Protein AF-0000000073451032 (afdb_homodimer)

Foldseek 3Di:
DDKDKAALVRDDPLNVVQVVVQLCVPVCVVVVFDDDSCDVLSNQWIKIFDDDPSHTQWIWTWHPQPRPHVATEIGDTDGRPVNPPVCVSVVRVVVRVCCCCPVVVTFKYKYWAQPVCQVVVVVVQWDFDDDWDDDSRTTTTMIMHGRPPD/DDKDKAALVRDDPLNVVQVVVQLCVPVCVVVVFDDDSCDVLSNQWIKIFDDDPSHTQWIWTWHPQPRPHVATEIGDTDGRPVNPPVCVSVVRVVVRVCCCCPVVVTFKYKYWAQPVCQVVVVVVQWDFDDDWDDDSRTTTTMTMHGRPPD

InterPro domains:
  IPR000182 GNAT domain [PF13673] (27-145)
  IPR000182 GNAT domain [PS51186] (6-148)
  IPR016181 Acyl-CoA N-acyltransferase [SSF55729] (2-146)

Organism: Bacillus licheniformis (strain ATCC 14580 / DSM 13 / JCM 2505 / CCUG 7422 / NBRC 12200 / NCIMB 9375 / NCTC 10341 / NRRL NRS-1264 / Gibson 46) (NCBI:txid279010)

Structure (mmCIF, N/CA/C/O backbone):
data_AF-0000000073451032-model_v1
#
loop_
_entity.id
_entity.type
_entity.pdbx_description
1 polymer 'Probable acetyltransferase YybD'
#
loop_
_atom_site.group_PDB
_atom_site.id
_atom_site.type_symbol
_atom_site.label_atom_id
_atom_site.label_alt_id
_atom_site.label_comp_id
_atom_site.label_asym_id
_atom_site.label_entity_id
_atom_site.label_seq_id
_atom_site.pdbx_PDB_ins_code
_atom_site.Cartn_x
_atom_site.Cartn_y
_atom_site.Cartn_z
_atom_site.occupancy
_atom_site.B_iso_or_equiv
_atom_site.auth_seq_id
_atom_site.auth_comp_id
_atom_site.auth_asym_id
_atom_site.auth_atom_id
_atom_site.pdbx_PDB_model_num
ATOM 1 N N . MET A 1 1 ? 0.841 -21.281 12.484 1 87 1 MET A N 1
ATOM 2 C CA . MET A 1 1 ? 0.854 -21.156 11.031 1 87 1 MET A CA 1
ATOM 3 C C . MET A 1 1 ? -0.443 -21.688 10.422 1 87 1 MET A C 1
ATOM 5 O O . MET A 1 1 ? -0.919 -22.75 10.812 1 87 1 MET A O 1
ATOM 9 N N . GLU A 1 2 ? -1.065 -20.844 9.758 1 94.44 2 GLU A N 1
ATOM 10 C CA . GLU A 1 2 ? -2.344 -21.25 9.172 1 94.44 2 GLU A CA 1
ATOM 11 C C . GLU A 1 2 ? -2.469 -20.75 7.734 1 94.44 2 GLU A C 1
ATOM 13 O O . GLU A 1 2 ? -2.219 -19.594 7.445 1 94.44 2 GLU A O 1
ATOM 18 N N . TRP A 1 3 ? -2.801 -21.734 6.848 1 97.12 3 TRP A N 1
ATOM 19 C CA . TRP A 1 3 ? -3.107 -21.375 5.465 1 97.12 3 TRP A CA 1
ATOM 20 C C . TRP A 1 3 ? -4.555 -20.922 5.332 1 97.12 3 TRP A C 1
ATOM 22 O O . TRP A 1 3 ? -5.465 -21.531 5.891 1 97.12 3 TRP A O 1
ATOM 32 N N . LYS A 1 4 ? -4.719 -19.875 4.684 1 98.06 4 LYS A N 1
ATOM 33 C CA . LYS A 1 4 ? -6.059 -19.344 4.457 1 98.06 4 LYS A CA 1
ATOM 34 C C . LYS A 1 4 ? -6.277 -19.016 2.982 1 98.06 4 LYS A C 1
ATOM 36 O O . LYS A 1 4 ? -5.359 -18.547 2.303 1 98.06 4 LYS A O 1
ATOM 41 N N . LEU A 1 5 ? -7.363 -19.312 2.473 1 98.12 5 LEU A N 1
ATOM 42 C CA . LEU A 1 5 ? -7.848 -18.922 1.153 1 98.12 5 LEU A CA 1
ATOM 43 C C . LEU A 1 5 ? -9.164 -18.172 1.261 1 98.12 5 LEU A C 1
ATOM 45 O O . LEU A 1 5 ? -10.156 -18.703 1.743 1 98.12 5 LEU A O 1
ATOM 49 N N . LYS A 1 6 ? -9.133 -16.953 0.861 1 98.19 6 LYS A N 1
ATOM 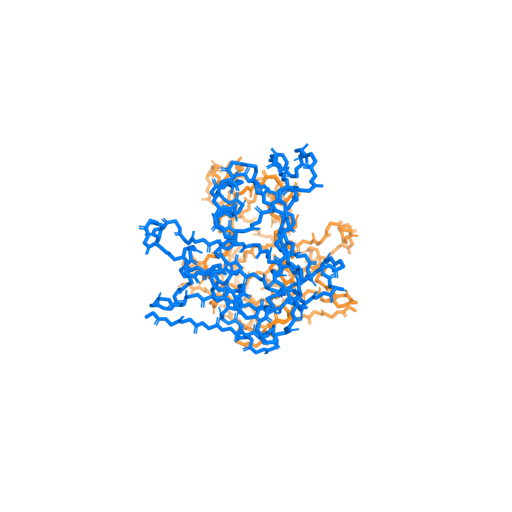50 C CA . LYS A 1 6 ? -10.305 -16.078 1.039 1 98.19 6 LYS A CA 1
ATOM 51 C C . LYS A 1 6 ? -10.586 -15.273 -0.223 1 98.19 6 LYS A C 1
ATOM 53 O O . LYS A 1 6 ? -9.656 -14.812 -0.891 1 98.19 6 LYS A O 1
ATOM 58 N N . SER A 1 7 ? -11.859 -15.148 -0.515 1 97.75 7 SER A N 1
ATOM 59 C CA . SER A 1 7 ? -12.227 -14.117 -1.479 1 97.75 7 SER A CA 1
ATOM 60 C C . SER A 1 7 ? -11.945 -12.727 -0.932 1 97.75 7 SER A C 1
ATOM 62 O O . SER A 1 7 ? -11.664 -12.562 0.257 1 97.75 7 SER A O 1
ATOM 64 N N . TYR A 1 8 ? -11.938 -11.719 -1.814 1 97.81 8 TYR A N 1
ATOM 65 C CA . TYR A 1 8 ? -11.719 -10.352 -1.365 1 97.81 8 TYR A CA 1
ATOM 66 C C . TYR A 1 8 ? -12.742 -9.953 -0.308 1 97.81 8 TYR A C 1
ATOM 68 O O . TYR A 1 8 ? -12.398 -9.312 0.687 1 97.81 8 TYR A O 1
ATOM 76 N N . GLU A 1 9 ? -14 -10.328 -0.505 1 97.19 9 GLU A N 1
ATOM 77 C CA . GLU A 1 9 ? -15.078 -9.992 0.421 1 97.19 9 GLU A CA 1
ATOM 78 C C . GLU A 1 9 ? -14.836 -10.609 1.795 1 97.19 9 GLU A C 1
ATOM 80 O O . GLU A 1 9 ? -15.188 -10.023 2.818 1 97.19 9 GLU A O 1
ATOM 85 N N . GLU A 1 10 ? -14.219 -11.719 1.796 1 98 10 GLU A N 1
ATOM 86 C CA . GLU A 1 10 ? -13.992 -12.453 3.037 1 98 10 GLU A CA 1
ATOM 87 C C . GLU A 1 10 ? -12.789 -11.906 3.795 1 98 10 GLU A C 1
ATOM 89 O O . GLU A 1 10 ? -12.609 -12.195 4.98 1 98 10 GLU A O 1
ATOM 94 N N . LEU A 1 11 ? -11.906 -11.195 3.143 1 97.75 11 LEU A N 1
ATOM 95 C CA . LEU A 1 11 ? -10.742 -10.617 3.801 1 97.75 11 LEU A CA 1
ATOM 96 C C . LEU A 1 11 ? -11.164 -9.562 4.824 1 97.75 11 LEU A C 1
ATOM 98 O O . LEU A 1 11 ? -12.023 -8.727 4.539 1 97.75 11 LEU A O 1
ATOM 102 N N . SER A 1 12 ? -10.664 -9.695 5.973 1 96.69 12 SER A N 1
ATOM 103 C CA . SER A 1 12 ? -10.82 -8.586 6.914 1 96.69 12 SER A CA 1
ATOM 104 C C . SER A 1 12 ? -9.961 -7.395 6.516 1 96.69 12 SER A C 1
ATOM 106 O O . SER A 1 12 ? -9.023 -7.535 5.727 1 96.69 12 SER A O 1
ATOM 108 N N . LYS A 1 13 ? -10.289 -6.258 7.023 1 96.69 13 LYS A N 1
ATOM 109 C CA . LYS A 1 13 ? -9.5 -5.051 6.805 1 96.69 13 LYS A CA 1
ATOM 110 C C . LYS A 1 13 ? -8.055 -5.246 7.25 1 96.69 13 LYS A C 1
ATOM 112 O O . LYS A 1 13 ? -7.125 -4.809 6.57 1 96.69 13 LYS A O 1
ATOM 117 N N . GLU A 1 14 ? -7.887 -5.918 8.359 1 96.12 14 GLU A N 1
ATOM 118 C CA . GLU A 1 14 ? -6.559 -6.168 8.914 1 96.12 14 GLU A CA 1
ATOM 119 C C . GLU A 1 14 ? -5.75 -7.105 8.016 1 96.12 14 GLU A C 1
ATOM 121 O O . GLU A 1 14 ? -4.562 -6.879 7.789 1 96.12 14 GLU A O 1
ATOM 126 N N . GLU A 1 15 ? -6.371 -8.109 7.57 1 96.81 15 GLU A N 1
ATOM 127 C CA . GLU A 1 15 ? -5.703 -9.031 6.66 1 96.81 15 GLU A CA 1
ATOM 128 C C . GLU A 1 15 ? -5.277 -8.328 5.375 1 96.81 15 GLU A C 1
ATOM 130 O O . GLU A 1 15 ? -4.152 -8.516 4.906 1 96.81 15 GLU A O 1
ATOM 135 N N . LEU A 1 16 ? -6.191 -7.555 4.84 1 97.81 16 LEU A N 1
ATOM 136 C CA . LEU A 1 16 ? -5.879 -6.797 3.635 1 97.81 16 LEU A CA 1
ATOM 137 C C . LEU A 1 16 ? -4.699 -5.859 3.871 1 97.81 16 LEU A C 1
ATOM 139 O O . LEU A 1 16 ? -3.785 -5.781 3.047 1 97.81 16 LEU A O 1
ATOM 143 N N . TYR A 1 17 ? -4.699 -5.172 5.012 1 98 17 TYR A N 1
ATOM 144 C CA . TYR A 1 17 ? -3.619 -4.258 5.367 1 98 17 TYR A CA 1
ATOM 145 C C . TYR A 1 17 ? -2.281 -4.984 5.41 1 98 17 TYR A C 1
ATOM 147 O O . TYR A 1 17 ? -1.292 -4.512 4.844 1 98 17 TYR A O 1
ATOM 155 N N . ARG A 1 18 ? -2.252 -6.125 6 1 97.5 18 ARG A N 1
ATOM 156 C CA . ARG A 1 18 ? -1.014 -6.879 6.16 1 97.5 18 ARG A CA 1
ATOM 157 C C . ARG A 1 18 ? -0.53 -7.434 4.824 1 97.5 18 ARG A C 1
ATOM 159 O O . ARG A 1 18 ? 0.675 -7.512 4.578 1 97.5 18 ARG A O 1
ATOM 166 N N . ILE A 1 19 ? -1.464 -7.84 4.02 1 98.19 19 ILE A N 1
ATOM 167 C CA . ILE A 1 19 ? -1.128 -8.352 2.695 1 98.19 19 ILE A CA 1
ATOM 168 C C . ILE A 1 19 ? -0.5 -7.234 1.86 1 98.19 19 ILE A C 1
ATOM 170 O O . ILE A 1 19 ? 0.568 -7.418 1.273 1 98.19 19 ILE A O 1
ATOM 174 N N . ILE A 1 20 ? -1.117 -6.09 1.854 1 98.38 20 ILE A N 1
ATOM 175 C CA . ILE A 1 20 ? -0.617 -4.965 1.068 1 98.38 20 ILE A CA 1
ATOM 176 C C . ILE A 1 20 ? 0.741 -4.523 1.608 1 98.38 20 ILE A C 1
ATOM 178 O O . ILE A 1 20 ? 1.651 -4.211 0.837 1 98.38 20 ILE A O 1
ATOM 182 N N . LYS A 1 21 ? 0.863 -4.52 2.914 1 97.88 21 LYS A N 1
ATOM 183 C CA . LYS A 1 21 ? 2.143 -4.16 3.52 1 97.88 21 LYS A CA 1
ATOM 184 C C . LYS A 1 21 ? 3.256 -5.086 3.043 1 97.88 21 LYS A C 1
ATOM 186 O O . LYS A 1 21 ? 4.348 -4.629 2.693 1 97.88 21 LYS A O 1
ATOM 191 N N . LEU A 1 22 ? 2.998 -6.359 3.076 1 97.94 22 LEU A N 1
ATOM 192 C CA . LEU A 1 22 ? 3.986 -7.336 2.625 1 97.94 22 LEU A CA 1
ATOM 193 C C . LEU A 1 22 ? 4.355 -7.102 1.164 1 97.94 22 LEU A C 1
ATOM 195 O O . LEU A 1 22 ? 5.531 -7.164 0.798 1 97.94 22 LEU A O 1
ATOM 199 N N . ARG A 1 23 ? 3.395 -6.848 0.331 1 98.25 23 ARG A N 1
ATOM 200 C CA . ARG A 1 23 ? 3.627 -6.609 -1.09 1 98.25 23 ARG A CA 1
ATOM 201 C C . ARG A 1 23 ? 4.492 -5.371 -1.304 1 98.25 23 ARG A C 1
ATOM 203 O O . ARG A 1 23 ? 5.414 -5.387 -2.121 1 98.25 23 ARG A O 1
ATOM 210 N N . ILE A 1 24 ? 4.199 -4.32 -0.561 1 98.06 24 ILE A N 1
ATOM 211 C CA . ILE A 1 24 ? 5.012 -3.113 -0.65 1 98.06 24 ILE A CA 1
ATOM 212 C C . ILE A 1 24 ? 6.438 -3.414 -0.192 1 98.06 24 ILE A C 1
ATOM 214 O O . ILE A 1 24 ? 7.402 -3.045 -0.865 1 98.06 24 ILE A O 1
ATOM 218 N N . ASP A 1 25 ? 6.578 -4.086 0.905 1 97.38 25 ASP A N 1
ATOM 219 C CA . ASP A 1 25 ? 7.883 -4.363 1.498 1 97.38 25 ASP A CA 1
ATOM 220 C C . ASP A 1 25 ? 8.758 -5.176 0.546 1 97.38 25 ASP A C 1
ATOM 222 O O . ASP A 1 25 ? 9.969 -4.961 0.471 1 97.38 25 ASP A O 1
ATOM 226 N N . VAL A 1 26 ? 8.18 -6.016 -0.215 1 96.75 26 VAL A N 1
ATOM 227 C CA . VAL A 1 26 ? 8.969 -6.941 -1.028 1 96.75 26 VAL A CA 1
ATOM 228 C C . VAL A 1 26 ? 9.055 -6.422 -2.461 1 96.75 26 VAL A C 1
ATOM 230 O O . VAL A 1 26 ? 10.148 -6.195 -2.98 1 96.75 26 VAL A O 1
ATOM 233 N N . PHE A 1 27 ? 7.902 -6.141 -3.117 1 95.69 27 PHE A N 1
ATOM 234 C CA . PHE A 1 27 ? 7.895 -5.824 -4.539 1 95.69 27 PHE A CA 1
ATOM 235 C C . PHE A 1 27 ? 8.391 -4.406 -4.785 1 95.69 27 PHE A C 1
ATOM 237 O O . PHE A 1 27 ? 8.977 -4.117 -5.832 1 95.69 27 PHE A O 1
ATOM 244 N N . ILE A 1 28 ? 8.203 -3.539 -3.816 1 96 28 ILE A N 1
ATOM 245 C CA . ILE A 1 28 ? 8.57 -2.143 -4.031 1 96 28 ILE A CA 1
ATOM 246 C C . ILE A 1 28 ? 9.898 -1.845 -3.346 1 96 28 ILE A C 1
ATOM 248 O O . ILE A 1 28 ? 10.859 -1.433 -3.998 1 96 28 ILE A O 1
ATOM 252 N N . VAL A 1 29 ? 10.016 -2.162 -2.053 1 96.38 29 VAL A N 1
ATOM 253 C CA . VAL A 1 29 ? 11.172 -1.728 -1.271 1 96.38 29 VAL A CA 1
ATOM 254 C C . VAL A 1 29 ? 12.352 -2.664 -1.528 1 96.38 29 VAL A C 1
ATOM 256 O O . VAL A 1 29 ? 13.422 -2.223 -1.96 1 96.38 29 VAL A O 1
ATOM 259 N N . GLU A 1 30 ? 12.133 -3.932 -1.284 1 95 30 GLU A N 1
ATOM 260 C CA . GLU A 1 30 ? 13.219 -4.895 -1.465 1 95 30 GLU A CA 1
ATOM 261 C C . GLU A 1 30 ? 13.695 -4.926 -2.914 1 95 30 GLU A C 1
ATOM 263 O O . GLU A 1 30 ? 14.898 -5.004 -3.176 1 95 30 GLU A O 1
ATOM 268 N N . GLN A 1 31 ? 12.812 -4.82 -3.885 1 91.12 31 GLN A N 1
ATOM 269 C CA . GLN A 1 31 ? 13.156 -4.926 -5.297 1 91.12 31 GLN A CA 1
ATOM 270 C C . GLN A 1 31 ? 13.469 -3.555 -5.891 1 91.12 31 GLN A C 1
ATOM 272 O O . GLN A 1 31 ? 13.859 -3.449 -7.059 1 91.12 31 GLN A O 1
ATOM 277 N N . ASN A 1 32 ? 13.352 -2.471 -5.031 1 91.88 32 ASN A N 1
ATOM 278 C CA . ASN A 1 32 ? 13.594 -1.1 -5.469 1 91.88 32 ASN A CA 1
ATOM 279 C C . ASN A 1 32 ? 12.891 -0.801 -6.793 1 91.88 32 ASN A C 1
ATOM 281 O O . ASN A 1 32 ? 13.523 -0.348 -7.746 1 91.88 32 ASN A O 1
ATOM 285 N N . CYS A 1 33 ? 11.594 -1.098 -6.844 1 92.56 33 CYS A N 1
ATOM 286 C CA . CYS A 1 33 ? 10.781 -1.017 -8.055 1 92.56 33 CYS A CA 1
ATOM 287 C C . CYS A 1 33 ? 9.477 -0.28 -7.789 1 92.56 33 CYS A C 1
ATOM 289 O O . CYS A 1 33 ? 8.461 -0.902 -7.477 1 92.56 33 CYS A O 1
ATOM 291 N N . PRO A 1 34 ? 9.484 1.057 -7.938 1 93.94 34 PRO A N 1
ATOM 292 C CA . PRO A 1 34 ? 8.234 1.808 -7.785 1 93.94 34 PRO A CA 1
ATOM 293 C C . PRO A 1 34 ? 7.25 1.553 -8.922 1 93.94 34 PRO A C 1
ATOM 295 O O . PRO A 1 34 ? 7.582 1.758 -10.094 1 93.94 34 PRO A O 1
ATOM 298 N N . TYR A 1 35 ? 6.082 1.099 -8.641 1 95 35 TYR A N 1
ATOM 299 C CA . TYR A 1 35 ? 5.012 0.877 -9.609 1 95 35 TYR A CA 1
ATOM 300 C C . TYR A 1 35 ? 3.65 0.877 -8.93 1 95 35 TYR A C 1
ATOM 302 O O . TYR A 1 35 ? 3.566 0.816 -7.699 1 95 35 TYR A O 1
ATOM 310 N N . HIS A 1 36 ? 2.633 1.016 -9.656 1 96.62 36 HIS A N 1
ATOM 311 C CA . HIS A 1 36 ? 1.271 1.036 -9.133 1 96.62 36 HIS A CA 1
ATOM 312 C C . HIS A 1 36 ? 0.846 -0.346 -8.641 1 96.62 36 HIS A C 1
ATOM 314 O O . HIS A 1 36 ? 0.128 -1.062 -9.344 1 96.62 36 HIS A O 1
ATOM 320 N N . GLU A 1 37 ? 1.199 -0.627 -7.453 1 96.81 37 GLU A N 1
ATOM 321 C CA . GLU A 1 37 ? 1.052 -1.976 -6.914 1 96.81 37 GLU A CA 1
ATOM 322 C C . GLU A 1 37 ? -0.419 -2.363 -6.793 1 96.81 37 GLU A C 1
ATOM 324 O O . GLU A 1 37 ? -0.787 -3.512 -7.043 1 96.81 37 GLU A O 1
ATOM 329 N N . LEU A 1 38 ? -1.28 -1.477 -6.332 1 96.94 38 LEU A N 1
ATOM 330 C CA . LEU A 1 38 ? -2.705 -1.776 -6.23 1 96.94 38 LEU A CA 1
ATOM 331 C C . LEU A 1 38 ? -3.412 -1.504 -7.555 1 96.94 38 LEU A C 1
ATOM 333 O O . LEU A 1 38 ? -3.566 -0.348 -7.953 1 96.94 38 LEU A O 1
ATOM 337 N N . ASP A 1 39 ? -3.873 -2.574 -8.156 1 94.69 39 ASP A N 1
ATOM 338 C CA . ASP A 1 39 ? -4.316 -2.523 -9.547 1 94.69 39 ASP A CA 1
ATOM 339 C C . ASP A 1 39 ? -5.824 -2.73 -9.656 1 94.69 39 ASP A C 1
ATOM 341 O O . ASP A 1 39 ? -6.359 -2.895 -10.75 1 94.69 39 ASP A O 1
ATOM 345 N N . HIS A 1 40 ? -6.578 -2.793 -8.625 1 93.88 40 HIS A N 1
ATOM 346 C CA . HIS A 1 40 ? -8.016 -3.021 -8.531 1 93.88 40 HIS A CA 1
ATOM 347 C C . HIS A 1 40 ? -8.383 -4.422 -9.023 1 93.88 40 HIS A C 1
ATOM 349 O O . HIS A 1 40 ? -9.547 -4.699 -9.305 1 93.88 40 HIS A O 1
ATOM 355 N N . LEU A 1 41 ? -7.371 -5.309 -9.195 1 96.25 41 LEU A N 1
ATOM 356 C CA . LEU A 1 41 ? -7.668 -6.707 -9.477 1 96.25 41 LEU A CA 1
ATOM 357 C C . LEU A 1 41 ? -7.82 -7.504 -8.18 1 96.25 41 LEU A C 1
ATOM 359 O O . LEU A 1 41 ? -8.32 -8.625 -8.195 1 96.25 41 LEU A O 1
ATOM 363 N N . ASP A 1 42 ? -7.391 -6.895 -7.113 1 97.75 42 ASP A N 1
ATOM 364 C CA . ASP A 1 42 ? -7.496 -7.566 -5.82 1 97.75 42 ASP A CA 1
ATOM 365 C C . ASP A 1 42 ? -8.945 -7.938 -5.512 1 97.75 42 ASP A C 1
ATOM 367 O O . ASP A 1 42 ? -9.203 -8.969 -4.895 1 97.75 42 ASP A O 1
ATOM 371 N N . GLU A 1 43 ? -9.859 -7.062 -5.965 1 96.62 43 GLU A N 1
ATOM 372 C CA . GLU A 1 43 ? -11.273 -7.262 -5.672 1 96.62 43 GLU A CA 1
ATOM 373 C C . GLU A 1 43 ? -11.828 -8.477 -6.414 1 96.62 43 GLU A C 1
ATOM 375 O O . GLU A 1 43 ? -12.875 -9.016 -6.051 1 96.62 43 GLU A O 1
ATOM 380 N N . ARG A 1 44 ? -11.117 -8.914 -7.422 1 96.75 44 ARG A N 1
ATOM 381 C CA . ARG A 1 44 ? -11.57 -10.023 -8.25 1 96.75 44 ARG A CA 1
ATOM 382 C C . ARG A 1 44 ? -10.734 -11.273 -8 1 96.75 44 ARG A C 1
ATOM 384 O O . ARG A 1 44 ? -10.945 -12.305 -8.641 1 96.75 44 ARG A O 1
ATOM 391 N N . ALA A 1 45 ? -9.836 -11.148 -7.102 1 97.94 45 ALA A N 1
ATOM 392 C CA . ALA A 1 45 ? -8.914 -12.258 -6.836 1 97.94 45 ALA A CA 1
ATOM 393 C C . ALA A 1 45 ? -9.352 -13.039 -5.602 1 97.94 45 ALA A C 1
ATOM 395 O O . ALA A 1 45 ? -10.078 -12.523 -4.75 1 97.94 45 ALA A O 1
ATOM 396 N N . HIS A 1 46 ? -9 -14.273 -5.555 1 98.31 46 HIS A N 1
ATOM 397 C CA . HIS A 1 46 ? -8.891 -14.984 -4.289 1 98.31 46 HIS A CA 1
ATOM 398 C C . HIS A 1 46 ? -7.48 -14.867 -3.711 1 98.31 46 HIS A C 1
ATOM 400 O O . HIS A 1 46 ? -6.5 -14.852 -4.457 1 98.31 46 HIS A O 1
ATOM 406 N N . HIS A 1 47 ? -7.402 -14.773 -2.482 1 98.75 47 HIS A N 1
ATOM 407 C CA . HIS A 1 47 ? -6.152 -14.523 -1.773 1 98.75 47 HIS A CA 1
ATOM 408 C C . HIS A 1 47 ? -5.746 -15.727 -0.931 1 98.75 47 HIS A C 1
ATOM 410 O O . HIS A 1 47 ? -6.461 -16.109 -0.004 1 98.75 47 HIS A O 1
ATOM 416 N N . LEU A 1 48 ? -4.68 -16.328 -1.284 1 98.81 48 LEU A N 1
ATOM 417 C CA . LEU A 1 48 ? -4.078 -17.422 -0.545 1 98.81 48 LEU A CA 1
ATOM 418 C C . LEU A 1 48 ? -2.879 -16.953 0.268 1 98.81 48 LEU A C 1
ATOM 420 O O . LEU A 1 48 ? -1.966 -16.328 -0.273 1 98.81 48 LEU A O 1
ATOM 424 N N . PHE A 1 49 ? -2.936 -17.188 1.568 1 98.62 49 PHE A N 1
ATOM 425 C CA . PHE A 1 49 ? -1.816 -16.688 2.357 1 98.62 49 PHE A CA 1
ATOM 426 C C . PHE A 1 49 ? -1.589 -17.562 3.588 1 98.62 49 PHE A C 1
ATOM 428 O O . PHE A 1 49 ? -2.496 -18.266 4.027 1 9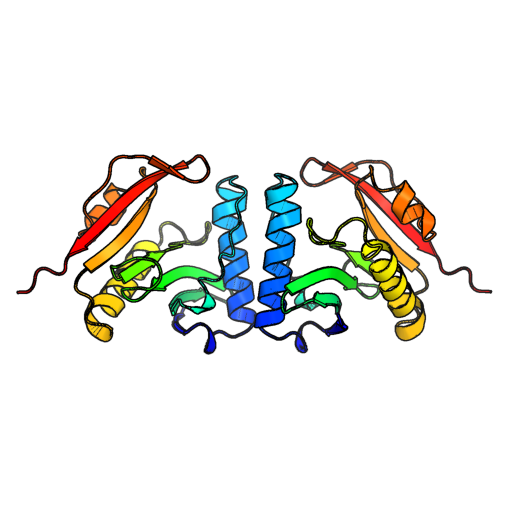8.62 49 PHE A O 1
ATOM 435 N N . LEU A 1 50 ? -0.359 -17.594 3.998 1 98.25 50 LEU A N 1
ATOM 436 C CA . LEU A 1 50 ? 0.082 -18.234 5.23 1 98.25 50 LEU A CA 1
ATOM 437 C C . LEU A 1 50 ? 0.236 -17.203 6.352 1 98.25 50 LEU A C 1
ATOM 439 O O . LEU A 1 50 ? 1.083 -16.312 6.27 1 98.25 50 LEU A O 1
ATOM 443 N N . SER A 1 51 ? -0.604 -17.328 7.336 1 95.88 51 SER A N 1
ATOM 444 C CA . SER A 1 51 ? -0.539 -16.438 8.492 1 95.88 51 SER A CA 1
ATOM 445 C C . SER A 1 51 ? 0.302 -17.047 9.609 1 95.88 51 SER A C 1
ATOM 447 O O . SER A 1 51 ? 0.1 -18.203 9.984 1 95.88 51 SER A O 1
ATOM 449 N N . GLN A 1 52 ? 1.276 -16.25 10.047 1 91.88 52 GLN A N 1
ATOM 450 C CA . GLN A 1 52 ? 2.146 -16.656 11.148 1 91.88 52 GLN A CA 1
ATOM 451 C C . GLN A 1 52 ? 2.285 -15.539 12.18 1 91.88 52 GLN A C 1
ATOM 453 O O . GLN A 1 52 ? 2.906 -14.508 11.906 1 91.88 52 GLN A O 1
ATOM 458 N N . GLU A 1 53 ? 1.773 -15.805 13.43 1 88.25 53 GLU A N 1
ATOM 459 C CA . GLU A 1 53 ? 1.881 -14.859 14.539 1 88.25 53 GLU A CA 1
ATOM 460 C C . GLU A 1 53 ? 1.31 -13.492 14.156 1 88.25 53 GLU A C 1
ATOM 462 O O . GLU A 1 53 ? 1.951 -12.461 14.375 1 88.25 53 GLU A O 1
ATOM 467 N N . GLY A 1 54 ? 0.266 -13.516 13.375 1 85.81 54 GLY A N 1
ATOM 468 C CA . GLY A 1 54 ? -0.413 -12.273 13.055 1 85.81 54 GLY A CA 1
ATOM 469 C C . GLY A 1 54 ? 0.149 -11.586 11.82 1 85.81 54 GLY A C 1
ATOM 470 O O . GLY A 1 54 ? -0.354 -10.539 11.406 1 85.81 54 GLY A O 1
ATOM 471 N N . GLU A 1 55 ? 1.182 -12.164 11.25 1 92.81 55 GLU A N 1
ATOM 472 C CA . GLU A 1 55 ? 1.769 -11.617 10.031 1 92.81 55 GLU A CA 1
ATOM 473 C C . GLU A 1 55 ? 1.561 -12.57 8.852 1 92.81 55 GLU A C 1
ATOM 475 O O . GLU A 1 55 ? 1.19 -13.727 9.031 1 92.81 55 GLU A O 1
ATOM 480 N N . ILE A 1 56 ? 1.781 -12.031 7.715 1 97.5 56 ILE A N 1
ATOM 481 C CA . ILE A 1 56 ? 1.68 -12.844 6.508 1 97.5 56 ILE A CA 1
ATOM 482 C C . ILE A 1 56 ? 3.066 -13.328 6.09 1 97.5 56 ILE A C 1
ATOM 484 O O . ILE A 1 56 ? 3.936 -12.523 5.75 1 97.5 56 ILE A O 1
ATOM 488 N N . ALA A 1 57 ? 3.266 -14.602 6.082 1 97.75 57 ALA A N 1
ATOM 489 C CA . ALA A 1 57 ? 4.566 -15.18 5.758 1 97.75 57 ALA A CA 1
ATOM 490 C C . ALA A 1 57 ? 4.684 -15.461 4.262 1 97.75 57 ALA A C 1
ATOM 492 O O . ALA A 1 57 ? 5.773 -15.391 3.691 1 97.75 57 ALA A O 1
ATOM 493 N N . ALA A 1 58 ? 3.627 -15.828 3.633 1 98.5 58 ALA A N 1
ATOM 494 C CA . ALA A 1 58 ? 3.541 -16.094 2.201 1 98.5 58 ALA A CA 1
ATOM 495 C C . ALA A 1 58 ? 2.168 -15.719 1.651 1 98.5 58 ALA A C 1
ATOM 497 O O . ALA A 1 58 ? 1.174 -15.734 2.381 1 98.5 58 ALA A O 1
ATOM 498 N N . TYR A 1 59 ? 2.133 -15.398 0.423 1 98.75 59 TYR A N 1
ATOM 499 C CA . TYR A 1 59 ? 0.894 -14.891 -0.154 1 98.75 59 TYR A CA 1
ATOM 500 C C . TYR A 1 59 ? 0.914 -15 -1.674 1 98.75 59 TYR A C 1
ATOM 502 O O . TYR A 1 59 ? 1.976 -14.906 -2.295 1 98.75 59 TYR A O 1
ATOM 510 N N . CYS A 1 60 ? -0.248 -15.195 -2.291 1 98.75 60 CYS A N 1
ATOM 511 C CA . CYS A 1 60 ? -0.436 -14.984 -3.723 1 98.75 60 CYS A CA 1
ATOM 512 C C . CYS A 1 60 ? -1.899 -14.711 -4.047 1 98.75 60 CYS A C 1
ATOM 514 O O . CYS A 1 60 ? -2.775 -14.914 -3.203 1 98.75 60 CYS A O 1
ATOM 516 N N . ARG A 1 61 ? -2.15 -14.188 -5.211 1 98.75 61 ARG A N 1
ATOM 517 C CA . ARG A 1 61 ? -3.498 -14.008 -5.742 1 98.75 61 ARG A CA 1
ATOM 518 C C . ARG A 1 61 ? -3.85 -15.117 -6.73 1 98.75 61 ARG A C 1
ATOM 520 O O . ARG A 1 61 ? -3.01 -15.531 -7.531 1 98.75 61 ARG A O 1
ATOM 527 N N . LEU A 1 62 ? -5.027 -15.578 -6.668 1 98.62 62 LEU A N 1
ATOM 528 C CA . LEU A 1 62 ? -5.578 -16.516 -7.633 1 98.62 62 LEU A CA 1
ATOM 529 C C . LEU A 1 62 ? -6.703 -15.875 -8.438 1 98.62 62 LEU A C 1
ATOM 531 O O . LEU A 1 62 ? -7.602 -15.25 -7.867 1 98.62 62 LEU A O 1
ATOM 535 N N . PHE A 1 63 ? -6.652 -16.047 -9.711 1 98.19 63 PHE A N 1
ATOM 536 C CA . PHE A 1 63 ? -7.672 -15.531 -10.609 1 98.19 63 PHE A CA 1
ATOM 537 C C . PHE A 1 63 ? -8.297 -16.641 -11.43 1 98.19 63 PHE A C 1
ATOM 539 O O . PHE A 1 63 ? -7.59 -17.453 -12.023 1 98.19 63 PHE A O 1
ATOM 546 N N . PRO A 1 64 ? -9.625 -16.703 -11.469 1 96.56 64 PRO A N 1
ATOM 547 C CA . PRO A 1 64 ? -10.234 -17.609 -12.445 1 96.56 64 PRO A CA 1
ATOM 548 C C . PRO A 1 64 ? -10.016 -17.156 -13.883 1 96.56 64 PRO A C 1
ATOM 550 O O . PRO A 1 64 ? -9.656 -16 -14.125 1 96.56 64 PRO A O 1
ATOM 553 N N . SER A 1 65 ? -10.25 -18.109 -14.758 1 96.69 65 SER A N 1
ATOM 554 C CA . SER A 1 65 ? -10.18 -17.781 -16.172 1 96.69 65 SER A CA 1
ATOM 555 C C . SER A 1 65 ? -11.094 -16.609 -16.516 1 96.69 65 SER A C 1
ATOM 557 O O . SER A 1 65 ? -12.203 -16.516 -16 1 96.69 65 SER A O 1
ATOM 559 N N . GLY A 1 66 ? -10.555 -15.68 -17.375 1 95.62 66 GLY A N 1
ATOM 560 C CA . GLY A 1 66 ? -11.375 -14.57 -17.828 1 95.62 66 GLY A CA 1
ATOM 561 C C . GLY A 1 66 ? -11.281 -13.344 -16.938 1 95.62 66 GLY A C 1
ATOM 562 O O . GLY A 1 66 ? -12 -12.367 -17.141 1 95.62 66 GLY A O 1
ATOM 563 N N . THR A 1 67 ? -10.383 -13.344 -15.969 1 95.5 67 THR A N 1
ATOM 564 C CA . THR A 1 67 ? -10.25 -12.203 -15.062 1 95.5 67 THR A CA 1
ATOM 565 C C . THR A 1 67 ? -8.992 -11.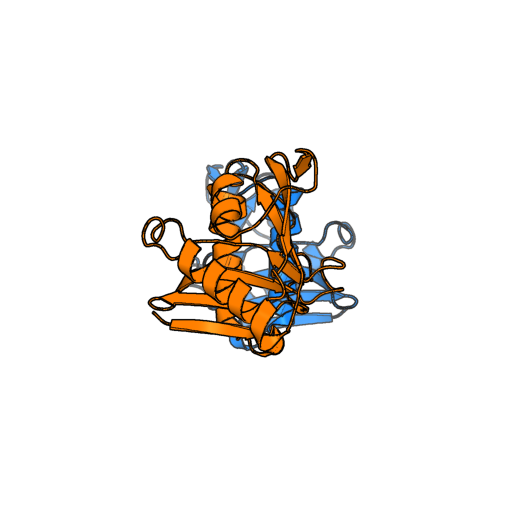406 -15.391 1 95.5 67 THR A C 1
ATOM 567 O O . THR A 1 67 ? -9.062 -10.383 -16.078 1 95.5 67 THR A O 1
ATOM 570 N N . ALA A 1 68 ? -7.844 -11.938 -14.992 1 93.69 68 ALA A N 1
ATOM 571 C CA . ALA A 1 68 ? -6.594 -11.266 -15.344 1 93.69 68 ALA A CA 1
ATOM 572 C C . ALA A 1 68 ? -6.145 -11.656 -16.75 1 93.69 68 ALA A C 1
ATOM 574 O O . ALA A 1 68 ? -5.562 -10.844 -17.469 1 93.69 68 ALA A O 1
ATOM 575 N N . TYR A 1 69 ? -6.418 -12.875 -17.109 1 95.31 69 TYR A N 1
ATOM 576 C CA . TYR A 1 69 ? -6.133 -13.461 -18.422 1 95.31 69 TYR A CA 1
ATOM 577 C C . TYR A 1 69 ? -7.262 -14.383 -18.859 1 95.31 69 TYR A C 1
ATOM 579 O O . TYR A 1 69 ? -8.156 -14.703 -18.062 1 95.31 69 TYR A O 1
ATOM 587 N N . PRO A 1 70 ? -7.191 -14.719 -20.188 1 95.94 70 PRO A N 1
ATOM 588 C CA . PRO A 1 70 ? -8.133 -15.773 -20.594 1 95.94 70 PRO A CA 1
ATOM 589 C C . PRO A 1 70 ? -7.984 -17.047 -19.75 1 95.94 70 PRO A C 1
ATOM 591 O O . PRO A 1 70 ? -8.977 -17.719 -19.469 1 95.94 70 PRO A O 1
ATOM 594 N N . GLU A 1 71 ? -6.793 -17.344 -19.328 1 96.62 71 GLU A N 1
ATOM 595 C CA . GLU A 1 71 ? -6.5 -18.484 -18.453 1 96.62 71 GLU A CA 1
ATOM 596 C C . GLU A 1 71 ? -6.602 -18.094 -16.984 1 96.62 71 GLU A C 1
ATOM 598 O O . GLU A 1 71 ? -6.465 -16.922 -16.641 1 96.62 71 GLU A O 1
ATOM 603 N N . ALA A 1 72 ? -6.895 -19.094 -16.141 1 97.81 72 ALA A N 1
ATOM 604 C CA . ALA A 1 72 ? -6.652 -18.859 -14.719 1 97.81 72 ALA A CA 1
ATOM 605 C C . ALA A 1 72 ? -5.207 -18.438 -14.477 1 97.81 72 ALA A C 1
ATOM 607 O O . ALA A 1 72 ? -4.328 -18.703 -15.297 1 97.81 72 ALA A O 1
ATOM 608 N N . SER A 1 73 ? -5.031 -17.719 -13.422 1 98.25 73 SER A N 1
ATOM 609 C CA . SER A 1 73 ? -3.666 -17.234 -13.227 1 98.25 73 SER A CA 1
ATOM 610 C C . SER A 1 73 ? -3.346 -17.062 -11.75 1 98.25 73 SER A C 1
ATOM 612 O O . SER A 1 73 ? -4.25 -16.969 -10.914 1 98.25 73 SER A O 1
ATOM 614 N N . ILE A 1 74 ? -2.127 -17.156 -11.445 1 98.25 74 ILE A N 1
ATOM 615 C CA . ILE A 1 74 ? -1.554 -16.875 -10.133 1 98.25 74 ILE A CA 1
ATOM 616 C C . ILE A 1 74 ? -0.655 -15.641 -10.211 1 98.25 74 ILE A C 1
ATOM 618 O O . ILE A 1 74 ? 0.146 -15.508 -11.141 1 98.25 74 ILE A O 1
ATOM 622 N N . GLY A 1 75 ? -0.853 -14.719 -9.32 1 97.31 75 GLY A N 1
ATOM 623 C CA . GLY A 1 75 ? -0.032 -13.516 -9.305 1 97.31 75 GLY A CA 1
ATOM 624 C C . GLY A 1 75 ? 0.409 -13.125 -7.906 1 97.31 75 GLY A C 1
ATOM 625 O O . GLY A 1 75 ? -0.121 -13.633 -6.914 1 97.31 75 GLY A O 1
ATOM 626 N N . ARG A 1 76 ? 1.438 -12.266 -7.883 1 97.5 76 ARG A N 1
ATOM 627 C CA . ARG A 1 76 ? 1.958 -11.688 -6.645 1 97.5 76 ARG A CA 1
ATOM 628 C C . ARG A 1 76 ? 2.396 -12.781 -5.68 1 97.5 76 ARG A C 1
ATOM 630 O O . ARG A 1 76 ? 2.035 -12.758 -4.5 1 97.5 76 ARG A O 1
ATOM 637 N N . VAL A 1 77 ? 3.055 -13.766 -6.207 1 97.69 77 VAL A N 1
ATOM 638 C CA . VAL A 1 77 ? 3.631 -14.812 -5.371 1 97.69 77 VAL A CA 1
ATOM 639 C C . VAL A 1 77 ? 4.762 -14.227 -4.523 1 97.69 77 VAL A C 1
ATOM 641 O O . VAL A 1 77 ? 5.762 -13.75 -5.059 1 97.69 77 VAL A O 1
ATOM 644 N N . ILE A 1 78 ? 4.582 -14.328 -3.191 1 97.81 78 ILE A N 1
ATOM 645 C CA . ILE A 1 78 ? 5.543 -13.641 -2.338 1 97.81 78 ILE A CA 1
ATOM 646 C C . ILE A 1 78 ? 5.75 -14.438 -1.05 1 97.81 78 ILE A C 1
ATOM 648 O O . ILE A 1 78 ? 4.809 -15.031 -0.523 1 97.81 78 ILE A O 1
ATOM 652 N N . VAL A 1 79 ? 6.961 -14.523 -0.646 1 97.5 79 VAL A N 1
ATOM 653 C CA . VAL A 1 79 ? 7.336 -15 0.68 1 97.5 79 VAL A CA 1
ATOM 654 C C . VAL A 1 79 ? 8.102 -13.906 1.425 1 97.5 79 VAL A C 1
ATOM 656 O O . VAL A 1 79 ? 8.984 -13.258 0.854 1 97.5 79 VAL A O 1
ATOM 659 N N . ARG A 1 80 ? 7.68 -13.641 2.633 1 96.88 80 ARG A N 1
ATOM 660 C CA . ARG A 1 80 ? 8.375 -12.672 3.469 1 96.88 80 ARG A CA 1
ATOM 661 C C . ARG A 1 80 ? 9.867 -12.969 3.539 1 96.88 80 ARG A C 1
ATOM 663 O O . ARG A 1 80 ? 10.266 -14.133 3.652 1 96.88 80 ARG A O 1
ATOM 670 N N . LYS A 1 81 ? 10.641 -11.945 3.537 1 96.12 81 LYS A N 1
ATOM 671 C CA . LYS A 1 81 ? 12.094 -12.078 3.467 1 96.12 81 LYS A CA 1
ATOM 672 C C . LYS A 1 81 ? 12.617 -12.992 4.566 1 96.12 81 LYS A C 1
ATOM 674 O O . LYS A 1 81 ? 13.414 -13.891 4.305 1 96.12 81 LYS A O 1
ATOM 679 N N . GLU A 1 82 ? 12.141 -12.828 5.754 1 94.88 82 GLU A N 1
ATOM 680 C CA . GLU A 1 82 ? 12.625 -13.555 6.926 1 94.88 82 GLU A CA 1
ATOM 681 C C . GLU A 1 82 ? 12.164 -15.008 6.906 1 94.88 82 GLU A C 1
ATOM 683 O O . GLU A 1 82 ? 12.664 -15.836 7.668 1 94.88 82 GLU A O 1
ATOM 688 N N . ASP A 1 83 ? 11.25 -15.328 6.023 1 96.19 83 ASP A N 1
ATOM 689 C CA . ASP A 1 83 ? 10.656 -16.672 6.016 1 96.19 83 ASP A CA 1
ATOM 690 C C . ASP A 1 83 ? 11.07 -17.438 4.77 1 96.19 83 ASP A C 1
ATOM 692 O O . ASP A 1 83 ? 10.547 -18.531 4.504 1 96.19 83 ASP A O 1
ATOM 696 N N . ARG A 1 84 ? 11.984 -16.891 4.074 1 95.88 84 ARG A N 1
ATOM 697 C CA . ARG A 1 84 ? 12.445 -17.562 2.867 1 95.88 84 ARG A CA 1
ATOM 698 C C . ARG A 1 84 ? 13.352 -18.734 3.209 1 95.88 84 ARG A C 1
ATOM 700 O O . ARG A 1 84 ? 13.922 -18.781 4.301 1 95.88 84 ARG A O 1
ATOM 707 N N . GLY A 1 85 ? 13.312 -19.703 2.33 1 94.94 85 GLY A N 1
ATOM 708 C CA . GLY A 1 85 ? 14.141 -20.891 2.543 1 94.94 85 GLY A CA 1
ATOM 709 C C . GLY A 1 85 ? 13.453 -21.953 3.387 1 94.94 85 GLY A C 1
ATOM 710 O O . GLY A 1 85 ? 14.07 -22.953 3.736 1 94.94 85 GLY A O 1
ATOM 711 N N . LYS A 1 86 ? 12.227 -21.781 3.719 1 95.44 86 LYS A N 1
ATOM 712 C CA . LYS A 1 86 ? 11.5 -22.703 4.582 1 95.44 86 LYS A CA 1
ATOM 713 C C . LYS A 1 86 ? 10.531 -23.562 3.777 1 95.44 86 LYS A C 1
ATOM 715 O O . LYS A 1 86 ? 9.766 -24.344 4.344 1 95.44 86 LYS A O 1
ATOM 720 N N . GLY A 1 87 ? 10.516 -23.312 2.494 1 96.12 87 GLY A N 1
ATOM 721 C CA . GLY A 1 87 ? 9.656 -24.125 1.639 1 96.12 87 GLY A CA 1
ATOM 722 C C . GLY A 1 87 ? 8.258 -23.531 1.483 1 96.12 87 GLY A C 1
ATOM 723 O O . GLY A 1 87 ? 7.371 -24.188 0.934 1 96.12 87 GLY A O 1
ATOM 724 N N . TYR A 1 88 ? 8.023 -22.328 1.922 1 96.94 88 TYR A N 1
ATOM 725 C CA . TYR A 1 88 ? 6.688 -21.75 1.909 1 96.94 88 TYR A CA 1
ATOM 726 C C . TYR A 1 88 ? 6.25 -21.406 0.487 1 96.94 88 TYR A C 1
ATOM 728 O O . TYR A 1 88 ? 5.062 -21.5 0.161 1 96.94 88 TYR A O 1
ATOM 736 N N . ALA A 1 89 ? 7.23 -21.078 -0.347 1 97.06 89 ALA A N 1
ATOM 737 C CA . ALA A 1 89 ? 6.891 -20.797 -1.737 1 97.06 89 ALA A CA 1
ATOM 738 C C . ALA A 1 89 ? 6.355 -22.031 -2.443 1 97.06 89 ALA A C 1
ATOM 740 O O . ALA A 1 89 ? 5.367 -21.969 -3.174 1 97.06 89 ALA A O 1
ATOM 741 N N . GLN A 1 90 ? 7.043 -23.078 -2.246 1 96.94 90 GLN A N 1
ATOM 742 C CA . GLN A 1 90 ? 6.609 -24.344 -2.836 1 96.94 90 GLN A CA 1
ATOM 743 C C . GLN A 1 90 ? 5.219 -24.734 -2.346 1 96.94 90 GLN A C 1
ATOM 745 O O . GLN A 1 90 ? 4.355 -25.109 -3.143 1 96.94 90 GLN A O 1
ATOM 750 N N . ALA A 1 91 ? 5.047 -24.672 -1.03 1 97.75 91 ALA A N 1
ATOM 751 C CA . ALA A 1 91 ? 3.748 -25 -0.445 1 97.75 91 ALA A CA 1
ATOM 752 C C . ALA A 1 91 ? 2.654 -24.094 -0.98 1 97.75 91 ALA A C 1
ATOM 754 O O . ALA A 1 91 ? 1.539 -24.531 -1.256 1 97.75 91 ALA A O 1
ATOM 755 N N . LEU A 1 92 ? 2.967 -22.844 -1.097 1 98.19 92 LEU A N 1
ATOM 756 C CA . LEU A 1 92 ? 2.043 -21.844 -1.598 1 98.19 92 LEU A CA 1
ATOM 757 C C . LEU A 1 92 ? 1.579 -22.172 -3.01 1 98.19 92 LEU A C 1
ATOM 759 O O . LEU A 1 92 ? 0.377 -22.203 -3.283 1 98.19 92 LEU A O 1
ATOM 763 N N . LEU A 1 93 ? 2.492 -22.5 -3.916 1 97.75 93 LEU A N 1
ATOM 764 C CA . LEU A 1 93 ? 2.174 -22.781 -5.309 1 97.75 93 LEU A CA 1
ATOM 765 C C . LEU A 1 93 ? 1.416 -24.109 -5.434 1 97.75 93 LEU A C 1
ATOM 767 O O . LEU A 1 93 ? 0.478 -24.219 -6.227 1 97.75 93 LEU A O 1
ATOM 771 N N . ASP A 1 94 ? 1.887 -25.016 -4.645 1 97.12 94 ASP A N 1
ATOM 772 C CA . ASP A 1 94 ? 1.184 -26.297 -4.648 1 97.12 94 ASP A CA 1
ATOM 773 C C . ASP A 1 94 ? -0.288 -26.125 -4.281 1 97.12 94 ASP A C 1
ATOM 775 O O . ASP A 1 94 ? -1.171 -26.641 -4.965 1 97.12 94 ASP A O 1
ATOM 779 N N . LYS A 1 95 ? -0.527 -25.422 -3.238 1 97.94 95 LYS A N 1
ATOM 780 C CA . LYS A 1 95 ? -1.895 -25.188 -2.789 1 97.94 95 LYS A CA 1
ATOM 781 C C . LYS A 1 95 ? -2.678 -24.375 -3.822 1 97.94 95 LYS A C 1
ATOM 783 O O . LYS A 1 95 ? -3.871 -24.609 -4.023 1 97.94 95 LYS A O 1
ATOM 788 N N . ALA A 1 96 ? -2.07 -23.375 -4.371 1 98.25 96 ALA A N 1
ATOM 789 C CA . ALA A 1 96 ? -2.709 -22.547 -5.383 1 98.25 96 ALA A CA 1
ATOM 790 C C . ALA A 1 96 ? -3.125 -23.375 -6.594 1 98.25 96 ALA A C 1
ATOM 792 O O . ALA A 1 96 ? -4.273 -23.297 -7.035 1 98.25 96 ALA A O 1
ATOM 793 N N . ILE A 1 97 ? -2.178 -24.188 -7.117 1 96.88 97 ILE A N 1
ATOM 794 C CA . ILE A 1 97 ? -2.422 -25 -8.305 1 96.88 97 ILE A CA 1
ATOM 795 C C . ILE A 1 97 ? -3.521 -26.016 -8.016 1 96.88 97 ILE A C 1
ATOM 797 O O . ILE A 1 97 ? -4.441 -26.188 -8.82 1 96.88 97 ILE A O 1
ATOM 801 N N . ARG A 1 98 ? -3.416 -26.625 -6.867 1 95.44 98 ARG A N 1
ATOM 802 C CA . ARG A 1 98 ? -4.426 -27.609 -6.484 1 95.44 98 ARG A CA 1
ATOM 803 C C . ARG A 1 98 ? -5.812 -26.969 -6.426 1 95.44 98 ARG A C 1
ATOM 805 O O . ARG A 1 98 ? -6.797 -27.578 -6.844 1 95.44 98 ARG A O 1
ATOM 812 N N . PHE A 1 99 ? -5.859 -25.812 -5.906 1 97.06 99 PHE A N 1
ATOM 813 C CA . PHE A 1 99 ? -7.141 -25.125 -5.801 1 97.06 99 PHE A CA 1
ATOM 814 C C . PHE A 1 99 ? -7.676 -24.75 -7.18 1 97.06 99 PHE A C 1
ATOM 816 O O . PHE A 1 99 ? -8.844 -25 -7.484 1 97.06 99 PHE A O 1
ATOM 823 N N . LEU A 1 100 ? -6.902 -24.188 -8.031 1 96.69 100 LEU A N 1
ATOM 824 C CA . LEU A 1 100 ? -7.312 -23.766 -9.359 1 96.69 100 LEU A CA 1
ATOM 825 C C . LEU A 1 100 ? -7.75 -24.953 -10.203 1 96.69 100 LEU A C 1
ATOM 827 O O . LEU A 1 100 ? -8.797 -24.906 -10.859 1 96.69 100 LEU A O 1
ATOM 831 N N . GLU A 1 101 ? -7.008 -25.969 -10.141 1 93.75 101 GLU A N 1
ATOM 832 C CA . GLU A 1 101 ? -7.273 -27.125 -10.984 1 93.75 101 GLU A CA 1
ATOM 833 C C . GLU A 1 101 ? -8.344 -28.031 -10.367 1 93.75 101 GLU A C 1
ATOM 835 O O . GLU A 1 101 ? -9.148 -28.625 -11.086 1 93.75 101 GLU A O 1
ATOM 840 N N . GLY A 1 102 ? -8.352 -28.141 -9.117 1 92.56 102 GLY A N 1
ATOM 841 C CA . GLY A 1 102 ? -9.297 -29.016 -8.43 1 92.56 102 GLY A CA 1
ATOM 842 C C . GLY A 1 102 ? -10.641 -28.359 -8.195 1 92.56 102 GLY A C 1
ATOM 843 O O . GLY A 1 102 ? -11.656 -28.797 -8.75 1 92.56 102 GLY A O 1
ATOM 844 N N . GLU A 1 103 ? -10.578 -27.297 -7.457 1 92.06 103 GLU A N 1
ATOM 845 C CA . GLU A 1 103 ? -11.82 -26.656 -7.035 1 92.06 103 GLU A CA 1
ATOM 846 C C . GLU A 1 103 ? -12.453 -25.859 -8.18 1 92.06 103 GLU A C 1
ATOM 848 O O . GLU A 1 103 ? -13.664 -25.938 -8.391 1 92.06 103 GLU A O 1
ATOM 853 N N . TRP A 1 104 ? -11.695 -25.188 -8.938 1 94.69 104 TRP A N 1
ATOM 854 C CA . TRP A 1 104 ? -12.227 -24.344 -10.008 1 94.69 104 TRP A CA 1
ATOM 855 C C . TRP A 1 104 ? -12.172 -25.078 -11.344 1 94.69 104 TRP A C 1
ATOM 857 O O . TRP A 1 104 ? -12.648 -24.562 -12.359 1 94.69 104 TRP A O 1
ATOM 867 N N . GLU A 1 105 ? -11.523 -26.266 -11.352 1 94.5 105 GLU A N 1
ATOM 868 C CA . GLU A 1 105 ? -11.445 -27.125 -12.531 1 94.5 105 GLU A CA 1
ATOM 869 C C . GLU A 1 105 ? -10.82 -26.391 -13.711 1 94.5 105 GLU A C 1
ATOM 871 O O . GLU A 1 105 ? -11.273 -26.547 -14.852 1 94.5 105 GLU A O 1
ATOM 876 N N . GLU A 1 106 ? -9.922 -25.516 -13.367 1 94.38 106 GLU A N 1
ATOM 877 C CA . GLU A 1 106 ? -9.172 -24.828 -14.406 1 94.38 106 GLU A CA 1
ATOM 878 C C . GLU A 1 106 ? -8.156 -25.766 -15.062 1 94.38 106 GLU A C 1
ATOM 880 O O . GLU A 1 106 ? -7.453 -26.5 -14.375 1 94.38 106 GLU A O 1
ATOM 885 N N . THR A 1 107 ? -8.039 -25.688 -16.344 1 93.88 107 THR A N 1
ATOM 886 C CA . THR A 1 107 ? -7.172 -26.625 -17.062 1 93.88 107 THR A CA 1
ATOM 887 C C . THR A 1 107 ? -5.867 -25.953 -17.469 1 93.88 107 THR A C 1
ATOM 889 O O . THR A 1 107 ? -4.898 -26.625 -17.828 1 93.88 107 THR A O 1
ATOM 892 N N . LYS A 1 108 ? -5.91 -24.625 -17.469 1 96.69 108 LYS A N 1
ATOM 893 C CA . LYS A 1 108 ? -4.727 -23.844 -17.781 1 96.69 108 LYS A CA 1
ATOM 894 C C . LYS A 1 108 ? -4.5 -22.75 -16.734 1 96.69 108 LYS A C 1
ATOM 896 O O . LYS A 1 108 ? -5.438 -22.047 -16.359 1 96.69 108 LYS A O 1
ATOM 901 N N . VAL A 1 109 ? -3.33 -22.703 -16.312 1 97.75 109 VAL A N 1
ATOM 902 C CA . VAL A 1 109 ? -2.949 -21.688 -15.344 1 97.75 109 VAL A CA 1
ATOM 903 C C . VAL A 1 109 ? -1.771 -20.875 -15.883 1 97.75 109 VAL A C 1
ATOM 905 O O . VAL A 1 109 ? -0.741 -21.438 -16.25 1 97.75 109 VAL A O 1
ATOM 908 N N . LYS A 1 110 ? -1.922 -19.594 -15.906 1 97.88 110 LYS A N 1
ATOM 909 C CA . LYS A 1 110 ? -0.898 -18.703 -16.438 1 97.88 110 LYS A CA 1
ATOM 910 C C . LYS A 1 110 ? -0.211 -17.922 -15.312 1 97.88 110 LYS A C 1
ATOM 912 O O . LYS A 1 110 ? -0.834 -17.609 -14.289 1 97.88 110 LYS A O 1
ATOM 917 N N . ILE A 1 111 ? 1.05 -17.672 -15.469 1 97.25 111 ILE A N 1
ATOM 918 C CA . ILE A 1 111 ? 1.801 -16.781 -14.586 1 97.25 111 ILE A CA 1
ATOM 919 C C . ILE A 1 111 ? 2.699 -15.867 -15.414 1 97.25 111 ILE A C 1
ATOM 921 O O . ILE A 1 111 ? 3.133 -16.234 -16.516 1 97.25 111 ILE A O 1
ATOM 925 N N . SER A 1 112 ? 2.818 -14.68 -14.953 1 95.81 112 SER A N 1
ATOM 926 C CA . SER A 1 112 ? 3.895 -13.812 -15.422 1 95.81 112 SER A CA 1
ATOM 927 C C . SER A 1 112 ? 5.102 -13.883 -14.492 1 95.81 112 SER A C 1
ATOM 929 O O . SER A 1 112 ? 5.145 -13.195 -13.469 1 95.81 112 SER A O 1
ATOM 931 N N . ALA A 1 113 ? 6.078 -14.648 -14.867 1 94.88 113 ALA A N 1
ATOM 932 C CA . ALA A 1 113 ? 7.211 -14.961 -14 1 94.88 113 ALA A CA 1
ATOM 933 C C . ALA A 1 113 ? 8.391 -14.031 -14.289 1 94.88 113 ALA A C 1
ATOM 935 O O . ALA A 1 113 ? 8.664 -13.703 -15.445 1 94.88 113 ALA A O 1
ATOM 936 N N . GLN A 1 114 ? 9.031 -13.578 -13.172 1 91.12 114 GLN A N 1
ATOM 937 C CA . GLN A 1 114 ? 10.352 -13.016 -13.406 1 91.12 114 GLN A CA 1
ATOM 938 C C . GLN A 1 114 ? 11.281 -14.031 -14.055 1 91.12 114 GLN A C 1
ATOM 940 O O . GLN A 1 114 ? 11.32 -15.195 -13.648 1 91.12 114 GLN A O 1
ATOM 945 N N . ASN A 1 115 ? 12.047 -13.609 -14.953 1 93.31 115 ASN A N 1
ATOM 946 C CA . ASN A 1 115 ? 12.828 -14.516 -15.781 1 93.31 115 ASN A CA 1
ATOM 947 C C . ASN A 1 115 ? 13.766 -15.375 -14.938 1 93.31 115 ASN A C 1
ATOM 949 O O . ASN A 1 115 ? 13.992 -16.547 -15.25 1 93.31 115 ASN A O 1
ATOM 953 N N . HIS A 1 116 ? 14.367 -14.789 -13.93 1 92.19 116 HIS A N 1
ATOM 954 C CA . HIS A 1 116 ? 15.312 -15.547 -13.117 1 92.19 116 HIS A CA 1
ATOM 955 C C . HIS A 1 116 ? 14.609 -16.625 -12.312 1 92.19 116 HIS A C 1
ATOM 957 O O . HIS A 1 116 ? 15.258 -17.547 -11.789 1 92.19 116 HIS A O 1
ATOM 963 N N . LEU A 1 117 ? 13.281 -16.625 -12.266 1 93.12 117 LEU A N 1
ATOM 964 C CA . LEU A 1 117 ? 12.5 -17.625 -11.523 1 93.12 117 LEU A CA 1
ATOM 965 C C . LEU A 1 117 ? 11.906 -18.656 -12.461 1 93.12 117 LEU A C 1
ATOM 967 O O . LEU A 1 117 ? 11.094 -19.484 -12.047 1 93.12 117 LEU A O 1
ATOM 971 N N . ARG A 1 118 ? 12.25 -18.656 -13.656 1 94.56 118 ARG A N 1
ATOM 972 C CA . ARG A 1 118 ? 11.719 -19.547 -14.688 1 94.56 118 ARG A CA 1
ATOM 973 C C . ARG A 1 118 ? 11.859 -21.016 -14.273 1 94.56 118 ARG A C 1
ATOM 975 O O . ARG A 1 118 ? 10.922 -21.797 -14.422 1 94.56 118 ARG A O 1
ATOM 982 N N . SER A 1 119 ? 13.047 -21.359 -13.781 1 94.81 119 SER A N 1
ATOM 983 C CA . SER A 1 119 ? 13.305 -22.734 -13.391 1 94.81 119 SER A CA 1
ATOM 984 C C . SER A 1 119 ? 12.438 -23.141 -12.203 1 94.81 119 SER A C 1
ATOM 986 O O . SER A 1 119 ? 11.953 -24.266 -12.141 1 94.81 119 SER A O 1
ATOM 988 N N . PHE A 1 120 ? 12.25 -22.25 -11.32 1 95.62 120 PHE A N 1
ATOM 989 C CA . PHE A 1 120 ? 11.422 -22.5 -10.148 1 95.62 120 PHE A CA 1
ATOM 990 C C . PHE A 1 120 ? 9.992 -22.828 -10.562 1 95.62 120 PHE A C 1
ATOM 992 O O . PHE A 1 120 ? 9.461 -23.875 -10.188 1 95.62 120 PHE A O 1
ATOM 999 N N . TYR A 1 121 ? 9.414 -22.062 -11.383 1 96.88 121 TYR A N 1
ATOM 1000 C CA . TYR A 1 121 ? 8.047 -22.297 -11.828 1 96.88 121 TYR A CA 1
ATOM 1001 C C . TYR A 1 121 ? 7.965 -23.5 -12.75 1 96.88 121 TYR A C 1
ATOM 1003 O O . TYR A 1 121 ? 6.949 -24.203 -12.781 1 96.88 121 TYR A O 1
ATOM 1011 N N . GLY A 1 122 ? 9.039 -23.703 -13.508 1 96.56 122 GLY A N 1
ATOM 1012 C CA . GLY A 1 122 ? 9.117 -24.891 -14.328 1 96.56 122 GLY A CA 1
ATOM 1013 C C . GLY A 1 122 ? 8.961 -26.172 -13.523 1 96.56 122 GLY A C 1
ATOM 1014 O O . GLY A 1 122 ? 8.367 -27.141 -14 1 96.56 122 GLY A O 1
ATOM 1015 N N . SER A 1 123 ? 9.469 -26.203 -12.352 1 95.94 123 SER A N 1
ATOM 1016 C CA . SER A 1 123 ? 9.391 -27.375 -11.484 1 95.94 123 SER A CA 1
ATOM 1017 C C . SER A 1 123 ? 7.945 -27.672 -11.109 1 95.94 123 SER A C 1
ATOM 1019 O O . SER A 1 123 ? 7.641 -28.781 -10.641 1 95.94 123 SER A O 1
ATOM 1021 N N . PHE A 1 124 ? 7.02 -26.828 -11.344 1 96 124 PHE A N 1
ATOM 1022 C CA . PHE A 1 124 ? 5.602 -27.031 -11.07 1 96 124 PHE A CA 1
ATOM 1023 C C . PHE A 1 124 ? 4.84 -27.328 -12.359 1 96 124 PHE A C 1
ATOM 1025 O O . PHE A 1 124 ? 3.609 -27.375 -12.359 1 96 124 PHE A O 1
ATOM 1032 N N . GLY A 1 125 ? 5.582 -27.406 -13.438 1 96.12 125 GLY A N 1
ATOM 1033 C CA . GLY A 1 125 ? 4.957 -27.766 -14.695 1 96.12 125 GLY A CA 1
ATOM 1034 C C . GLY A 1 125 ? 4.664 -26.578 -15.586 1 96.12 125 GLY A C 1
ATOM 1035 O O . GLY A 1 125 ? 4.039 -26.719 -16.641 1 96.12 125 GLY A O 1
ATOM 1036 N N . PHE A 1 126 ? 5.145 -25.406 -15.211 1 97.5 126 PHE A N 1
ATOM 1037 C CA . PHE A 1 126 ? 4.957 -24.234 -16.047 1 97.5 126 PHE A CA 1
ATOM 1038 C C . PHE A 1 126 ? 5.973 -24.219 -17.188 1 97.5 126 PHE A C 1
ATOM 1040 O O . PHE A 1 126 ? 7.141 -24.562 -17 1 97.5 126 PHE A O 1
ATOM 1047 N N . LYS A 1 127 ? 5.512 -23.828 -18.344 1 97.12 127 LYS A N 1
ATOM 1048 C CA . LYS A 1 127 ? 6.359 -23.703 -19.531 1 97.12 127 LYS A CA 1
ATOM 1049 C C . LYS A 1 127 ? 6.277 -22.297 -20.125 1 97.12 127 LYS A C 1
ATOM 1051 O O . LYS A 1 127 ? 5.195 -21.719 -20.188 1 97.12 127 LYS A O 1
ATOM 1056 N N . ALA A 1 128 ? 7.371 -21.812 -20.609 1 97 128 ALA A N 1
ATOM 1057 C CA . ALA A 1 128 ? 7.41 -20.469 -21.203 1 97 128 ALA A CA 1
ATOM 1058 C C . ALA A 1 128 ? 6.613 -20.438 -22.516 1 97 128 ALA A C 1
ATOM 1060 O O . ALA A 1 128 ? 6.707 -21.344 -23.328 1 97 128 ALA A O 1
ATOM 1061 N N . ILE A 1 129 ? 5.871 -19.375 -22.609 1 96.38 129 ILE A N 1
ATOM 1062 C CA . ILE A 1 129 ? 5.078 -19.25 -23.828 1 96.38 129 ILE A CA 1
ATOM 1063 C C . ILE A 1 129 ? 5.34 -17.906 -24.5 1 96.38 129 ILE A C 1
ATOM 1065 O O . ILE A 1 129 ? 4.648 -17.531 -25.438 1 96.38 129 ILE A O 1
ATOM 1069 N N . SER A 1 130 ? 6.172 -17.172 -23.953 1 95.88 130 SER A N 1
ATOM 1070 C CA . SER A 1 130 ? 6.555 -15.891 -24.531 1 95.88 130 SER A CA 1
ATOM 1071 C C . SER A 1 130 ? 8.07 -15.711 -24.531 1 95.88 130 SER A C 1
ATOM 1073 O O . SER A 1 130 ? 8.789 -16.469 -23.875 1 95.88 130 SER A O 1
ATOM 1075 N N . ASP A 1 131 ? 8.539 -14.734 -25.344 1 95.81 131 ASP A N 1
ATOM 1076 C CA . ASP A 1 131 ? 9.906 -14.258 -25.172 1 95.81 131 ASP A CA 1
ATOM 1077 C C . ASP A 1 131 ? 10.047 -13.445 -23.891 1 95.81 131 ASP A C 1
ATOM 1079 O O . ASP A 1 131 ? 9.047 -13.109 -23.25 1 95.81 131 ASP A O 1
ATOM 1083 N N . VAL A 1 132 ? 11.312 -13.25 -23.547 1 96.19 132 VAL A N 1
ATOM 1084 C CA . VAL A 1 132 ? 11.586 -12.398 -22.391 1 96.19 132 VAL A CA 1
ATOM 1085 C C . VAL A 1 132 ? 11.25 -10.945 -22.734 1 96.19 132 VAL A C 1
ATOM 1087 O O . VAL A 1 132 ? 11.57 -10.469 -23.828 1 96.19 132 VAL A O 1
ATOM 1090 N N . TYR A 1 133 ? 10.508 -10.328 -21.859 1 95.88 133 TYR A N 1
ATOM 1091 C CA . TYR A 1 133 ? 10.141 -8.93 -22.031 1 95.88 133 TYR A CA 1
ATOM 1092 C C . TYR A 1 133 ? 10.359 -8.141 -20.75 1 95.88 133 TYR A C 1
ATOM 1094 O O . TYR A 1 133 ? 10.46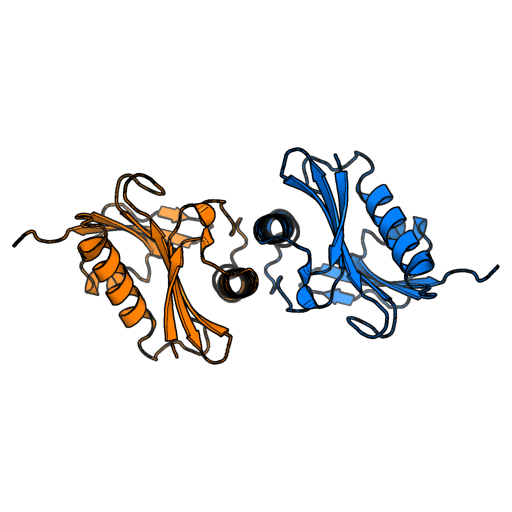9 -8.734 -19.672 1 95.88 133 TYR A O 1
ATOM 1102 N N . MET A 1 134 ? 10.359 -6.781 -20.828 1 91.19 134 MET A N 1
ATOM 1103 C CA . MET A 1 134 ? 10.586 -5.93 -19.656 1 91.19 134 MET A CA 1
ATOM 1104 C C . MET A 1 134 ? 9.266 -5.477 -19.062 1 91.19 134 MET A C 1
ATOM 1106 O O . MET A 1 134 ? 8.391 -4.961 -19.766 1 91.19 134 MET A O 1
ATOM 1110 N N . GLU A 1 135 ? 9.102 -5.758 -17.797 1 87.75 135 GLU A N 1
ATOM 1111 C CA . GLU A 1 135 ? 7.988 -5.246 -17 1 87.75 135 GLU A CA 1
ATOM 1112 C C . GLU A 1 135 ? 8.492 -4.453 -15.797 1 87.75 135 GLU A C 1
ATOM 1114 O O . GLU A 1 135 ? 9.133 -5.008 -14.906 1 87.75 135 GLU A O 1
ATOM 1119 N N . ASP A 1 136 ? 8.18 -3.148 -15.75 1 86.56 136 ASP A N 1
ATOM 1120 C CA . ASP A 1 136 ? 8.633 -2.266 -14.68 1 86.56 136 ASP A CA 1
ATOM 1121 C C . ASP A 1 136 ? 10.148 -2.383 -14.477 1 86.56 136 ASP A C 1
ATOM 1123 O O . ASP A 1 136 ? 10.625 -2.438 -13.344 1 86.56 136 ASP A O 1
ATOM 1127 N N . GLY A 1 137 ? 10.883 -2.545 -15.555 1 86 137 GLY A N 1
ATOM 1128 C CA . GLY A 1 137 ? 12.336 -2.541 -15.547 1 86 137 GLY A CA 1
ATOM 1129 C C . GLY A 1 137 ? 12.938 -3.895 -15.211 1 86 137 GLY A C 1
ATOM 1130 O O . GLY A 1 137 ? 14.148 -4.02 -15.062 1 86 137 GLY A O 1
ATOM 1131 N N . ILE A 1 138 ? 12.117 -4.852 -15.086 1 87.81 138 ILE A N 1
ATOM 1132 C CA . ILE A 1 138 ? 12.578 -6.188 -14.734 1 87.81 138 ILE A CA 1
ATOM 1133 C C . ILE A 1 138 ? 12.18 -7.18 -15.82 1 87.81 138 ILE A C 1
ATOM 1135 O O . ILE A 1 138 ? 11.055 -7.121 -16.344 1 87.81 138 ILE A O 1
ATOM 1139 N N . PRO A 1 139 ? 13.047 -8.078 -16.188 1 93.56 139 PRO A N 1
ATOM 1140 C CA . PRO A 1 139 ? 12.711 -9.062 -17.219 1 93.56 139 PRO A CA 1
ATOM 1141 C C . PRO A 1 139 ? 11.656 -10.07 -16.75 1 93.56 139 PRO A C 1
ATOM 1143 O O . PRO A 1 139 ? 11.758 -10.594 -15.633 1 93.56 139 PRO A O 1
ATOM 1146 N N . HIS A 1 140 ? 10.672 -10.312 -17.609 1 96.25 140 HIS A N 1
ATOM 1147 C CA . HIS A 1 140 ? 9.602 -11.258 -17.328 1 96.25 140 HIS A CA 1
ATOM 1148 C C . HIS A 1 140 ? 9.398 -12.234 -18.484 1 96.25 140 HIS A C 1
ATOM 1150 O O . HIS A 1 140 ? 9.93 -12.023 -19.578 1 96.25 140 HIS A O 1
ATOM 1156 N N . VAL A 1 141 ? 8.75 -13.312 -18.234 1 97 141 VAL A N 1
ATOM 1157 C CA . VAL A 1 141 ? 8.352 -14.312 -19.219 1 97 141 VAL A CA 1
ATOM 1158 C C . VAL A 1 141 ? 6.988 -14.891 -18.844 1 97 141 VAL A C 1
ATOM 1160 O O . VAL A 1 141 ? 6.715 -15.148 -17.672 1 97 141 VAL A O 1
ATOM 1163 N N . ASP A 1 142 ? 6.125 -14.977 -19.797 1 97.25 142 ASP A N 1
ATOM 1164 C CA . ASP A 1 142 ? 4.84 -15.625 -19.562 1 97.25 142 ASP A CA 1
ATOM 1165 C C . ASP A 1 142 ? 4.98 -17.141 -19.578 1 97.25 142 ASP A C 1
ATOM 1167 O O . ASP A 1 142 ? 5.637 -17.703 -20.453 1 97.25 142 ASP A O 1
ATOM 1171 N N . MET A 1 143 ? 4.406 -17.781 -18.609 1 97.88 143 MET A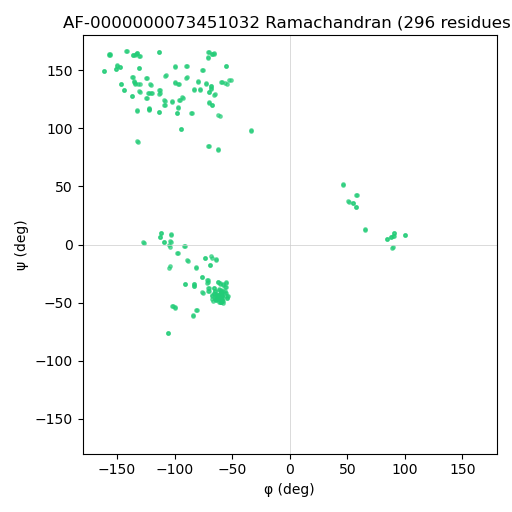 N 1
ATOM 1172 C CA . MET A 1 143 ? 4.426 -19.234 -18.547 1 97.88 143 MET A CA 1
ATOM 1173 C C . MET A 1 143 ? 3.025 -19.797 -18.297 1 97.88 143 MET A C 1
ATOM 1175 O O . MET A 1 143 ? 2.188 -19.125 -17.688 1 97.88 143 MET A O 1
ATOM 1179 N N . VAL A 1 144 ? 2.838 -20.984 -18.781 1 97.75 144 VAL A N 1
ATOM 1180 C CA . VAL A 1 144 ? 1.535 -21.625 -18.625 1 97.75 144 VAL A CA 1
ATOM 1181 C C . VAL A 1 144 ? 1.722 -23.062 -18.172 1 97.75 144 VAL A C 1
ATOM 1183 O O . VAL A 1 144 ? 2.658 -23.75 -18.594 1 97.75 144 VAL A O 1
ATOM 1186 N N . ARG A 1 145 ? 0.912 -23.453 -17.266 1 97 145 ARG A N 1
ATOM 1187 C CA . ARG A 1 145 ? 0.788 -24.844 -16.844 1 97 145 ARG A CA 1
ATOM 1188 C C . ARG A 1 145 ? -0.521 -25.453 -17.328 1 97 145 ARG A C 1
ATOM 1190 O O . ARG A 1 145 ? -1.594 -24.891 -17.125 1 97 145 ARG A O 1
ATOM 1197 N N . THR A 1 146 ? -0.414 -26.531 -18.047 1 93.69 146 THR A N 1
ATOM 1198 C CA . THR A 1 146 ? -1.592 -27.25 -18.531 1 93.69 146 THR A CA 1
ATOM 1199 C C . THR A 1 146 ? -1.777 -28.562 -17.797 1 93.69 146 THR A C 1
ATOM 1201 O O . THR A 1 146 ? -0.833 -29.344 -17.672 1 93.69 146 THR A O 1
ATOM 1204 N N . GLU A 1 147 ? -2.967 -28.656 -17.141 1 82.81 147 GLU A N 1
ATOM 1205 C CA . GLU A 1 147 ? -3.26 -29.938 -16.469 1 82.81 147 GLU A CA 1
ATOM 1206 C C . GLU A 1 147 ? -3.328 -31.078 -17.484 1 82.81 147 GLU A C 1
ATOM 1208 O O . GLU A 1 147 ? -3.918 -30.938 -18.547 1 82.81 147 GLU A O 1
ATOM 1213 N N . GLU A 1 148 ? -2.357 -32.031 -17.484 1 63.16 148 GLU A N 1
ATOM 1214 C CA . GLU A 1 148 ? -2.395 -33.188 -18.375 1 63.16 148 GLU A CA 1
ATOM 1215 C C . GLU A 1 148 ? -3.613 -34.062 -18.094 1 63.16 148 GLU A C 1
ATOM 1217 O O . GLU A 1 148 ? -3.873 -34.406 -16.953 1 63.16 148 GLU A O 1
ATOM 1222 N N . THR A 1 149 ? -4.879 -33.719 -18.641 1 49.34 149 THR A N 1
ATOM 1223 C CA . THR A 1 149 ? -5.992 -34.656 -18.578 1 49.34 149 THR A CA 1
ATOM 1224 C C . THR A 1 149 ? -5.492 -36.094 -18.688 1 49.34 149 THR A C 1
ATOM 1226 O O . THR A 1 149 ? -4.863 -36.469 -19.688 1 49.34 149 THR A O 1
ATOM 1229 N N . VAL A 1 150 ? -5.344 -36.75 -17.531 1 42.25 150 VAL A N 1
ATOM 1230 C CA . VAL A 1 150 ? -5.184 -38.219 -17.609 1 42.25 150 VAL A CA 1
ATOM 1231 C C . VAL A 1 150 ? -6.477 -38.844 -18.109 1 42.25 150 VAL A C 1
ATOM 1233 O O . VAL A 1 150 ? -7.57 -38.438 -17.688 1 42.25 150 VAL A O 1
ATOM 1236 N N . MET B 1 1 ? -18.703 15.219 -4.023 1 87.12 1 MET B N 1
ATOM 1237 C CA . MET B 1 1 ? -17.531 15.461 -3.174 1 87.12 1 MET B CA 1
ATOM 1238 C C . MET B 1 1 ? -17.938 15.484 -1.702 1 87.12 1 MET B C 1
ATOM 1240 O O . MET B 1 1 ? -18.938 16.094 -1.336 1 87.12 1 MET B O 1
ATOM 1244 N N . GLU B 1 2 ? -17.344 14.641 -0.994 1 94.5 2 GLU B N 1
ATOM 1245 C CA . GLU B 1 2 ? -17.688 14.547 0.423 1 94.5 2 GLU B CA 1
ATOM 1246 C C . GLU B 1 2 ? -16.422 14.414 1.284 1 94.5 2 GLU B C 1
ATOM 1248 O O . GLU B 1 2 ? -15.562 13.586 1.004 1 94.5 2 GLU B O 1
ATOM 1253 N N . TRP B 1 3 ? -16.359 15.32 2.297 1 97.19 3 TRP B N 1
ATOM 1254 C CA . TRP B 1 3 ? -15.297 15.203 3.291 1 97.19 3 TRP B CA 1
ATOM 1255 C C . TRP B 1 3 ? -15.672 14.188 4.367 1 97.19 3 TRP B C 1
ATOM 1257 O O . TRP B 1 3 ? -16.797 14.188 4.859 1 97.19 3 TRP B O 1
ATOM 1267 N N . LYS B 1 4 ? -14.789 13.383 4.664 1 98.06 4 LYS B N 1
ATOM 1268 C CA . LYS B 1 4 ? -15.008 12.375 5.703 1 98.06 4 LYS B CA 1
ATOM 1269 C C . LYS B 1 4 ? -13.844 12.336 6.688 1 98.06 4 LYS B C 1
ATOM 1271 O O . LYS B 1 4 ? -12.688 12.492 6.293 1 98.06 4 LYS B O 1
ATOM 1276 N N . LEU B 1 5 ? -14.117 12.227 7.891 1 98.19 5 LEU B N 1
ATOM 1277 C CA . LEU B 1 5 ? -13.164 11.977 8.969 1 98.19 5 LEU B CA 1
ATOM 1278 C C . LEU B 1 5 ? -13.523 10.703 9.727 1 98.19 5 LEU B C 1
ATOM 1280 O O . LEU B 1 5 ? -14.609 10.609 10.312 1 98.19 5 LEU B O 1
ATOM 1284 N N . LYS B 1 6 ? -12.672 9.758 9.664 1 98.25 6 LYS B N 1
ATOM 1285 C CA . LYS B 1 6 ? -12.969 8.453 10.25 1 98.25 6 LYS B CA 1
ATOM 1286 C C . LYS B 1 6 ? -11.781 7.926 11.047 1 98.25 6 LYS B C 1
ATOM 1288 O O . LYS B 1 6 ? -10.625 8.094 10.633 1 98.25 6 LYS B O 1
ATOM 1293 N N . SER B 1 7 ? -12.109 7.309 12.172 1 97.81 7 SER B N 1
ATOM 1294 C CA . SER B 1 7 ? -11.086 6.477 12.805 1 97.81 7 SER B CA 1
ATOM 1295 C C . SER B 1 7 ? -10.742 5.27 11.938 1 97.81 7 SER B C 1
ATOM 1297 O O . SER B 1 7 ? -11.445 4.98 10.961 1 97.81 7 SER B O 1
ATOM 1299 N N . TYR B 1 8 ? -9.617 4.621 12.227 1 97.81 8 TYR B N 1
ATOM 1300 C CA . TYR B 1 8 ? -9.242 3.432 11.477 1 97.81 8 TYR B CA 1
ATOM 1301 C C . TYR B 1 8 ? -10.352 2.387 11.523 1 97.81 8 TYR B C 1
ATOM 1303 O O . TYR B 1 8 ? -10.656 1.752 10.508 1 97.81 8 TYR B O 1
ATOM 1311 N N . GLU B 1 9 ? -10.961 2.193 12.68 1 97.19 9 GLU B N 1
ATOM 1312 C CA . GLU B 1 9 ? -12.023 1.207 12.859 1 97.19 9 GLU B CA 1
ATOM 1313 C C . GLU B 1 9 ? -13.234 1.53 11.984 1 97.19 9 GLU B C 1
ATOM 1315 O O . GLU B 1 9 ? -13.914 0.625 11.5 1 97.19 9 GLU B O 1
ATOM 1320 N N . GLU B 1 10 ? -13.43 2.77 11.781 1 98.06 10 GLU B N 1
ATOM 1321 C CA . GLU B 1 10 ? -14.594 3.219 11.031 1 98.06 10 GLU B CA 1
ATOM 1322 C C . GLU B 1 10 ? -14.359 3.105 9.523 1 98.06 10 GLU B C 1
ATOM 1324 O O . GLU B 1 10 ? -15.305 3.166 8.734 1 98.06 10 GLU B O 1
ATOM 1329 N N . LEU B 1 11 ? -13.133 3.023 9.086 1 97.75 11 LEU B N 1
ATOM 1330 C CA . LEU B 1 11 ? -12.828 2.887 7.668 1 97.75 11 LEU B CA 1
ATOM 1331 C C . LEU B 1 11 ? -13.336 1.555 7.129 1 97.75 11 LEU B C 1
ATOM 1333 O O . LEU B 1 11 ? -13.156 0.512 7.762 1 97.75 11 LEU B O 1
ATOM 1337 N N . SER B 1 12 ? -14.039 1.632 6.082 1 96.69 12 SER B N 1
ATOM 1338 C CA . SER B 1 12 ? -14.336 0.391 5.375 1 96.69 12 SER B CA 1
ATOM 1339 C C . SER B 1 12 ? -13.094 -0.168 4.684 1 96.69 12 SER B C 1
ATOM 1341 O O . SER B 1 12 ? -12.117 0.552 4.48 1 96.69 12 SER B O 1
ATOM 1343 N N . LYS B 1 13 ? -13.141 -1.418 4.352 1 96.75 13 LYS B N 1
ATOM 1344 C CA . LYS B 1 13 ? -12.062 -2.062 3.607 1 96.75 13 LYS B CA 1
ATOM 1345 C C . LYS B 1 13 ? -11.812 -1.353 2.281 1 96.75 13 LYS B C 1
ATOM 1347 O O . LYS B 1 13 ? -10.656 -1.159 1.886 1 96.75 13 LYS B O 1
ATOM 1352 N N . GLU B 1 14 ? -12.867 -0.948 1.63 1 96.19 14 GLU B N 1
ATOM 1353 C CA . GLU B 1 14 ? -12.773 -0.268 0.342 1 96.19 14 GLU B CA 1
ATOM 1354 C C . GLU B 1 14 ? -12.133 1.107 0.488 1 96.19 14 GLU B C 1
ATOM 1356 O O . GLU B 1 14 ? -11.289 1.494 -0.328 1 96.19 14 GLU B O 1
ATOM 1361 N N . GLU B 1 15 ? -12.523 1.806 1.463 1 96.88 15 GLU B N 1
ATOM 1362 C CA . GLU B 1 15 ? -11.93 3.111 1.721 1 96.88 15 GLU B CA 1
ATOM 1363 C C . GLU B 1 15 ? -10.438 2.986 2.012 1 96.88 15 GLU B C 1
ATOM 1365 O O . GLU B 1 15 ? -9.625 3.758 1.485 1 96.88 15 GLU B O 1
ATOM 1370 N N . LEU B 1 16 ? -10.125 2.029 2.848 1 97.81 16 LEU B N 1
ATOM 1371 C CA . LEU B 1 16 ? -8.719 1.79 3.166 1 97.81 16 LEU B CA 1
ATOM 1372 C C . LEU B 1 16 ? -7.93 1.445 1.909 1 97.81 16 LEU B C 1
ATOM 1374 O O . LEU B 1 16 ? -6.836 1.971 1.697 1 97.81 16 LEU B O 1
ATOM 1378 N N . TYR B 1 17 ? -8.484 0.588 1.06 1 98 17 TYR B N 1
ATOM 1379 C CA . TYR B 1 17 ? -7.844 0.195 -0.189 1 98 17 TYR B CA 1
ATOM 1380 C C . TYR B 1 17 ? -7.566 1.409 -1.066 1 98 17 TYR B C 1
ATOM 1382 O O . TYR B 1 17 ? -6.457 1.57 -1.584 1 98 17 TYR B O 1
ATOM 1390 N N . ARG B 1 18 ? -8.508 2.273 -1.188 1 97.56 18 ARG B N 1
ATOM 1391 C CA . ARG B 1 18 ? -8.383 3.439 -2.057 1 97.56 18 ARG B CA 1
ATOM 1392 C C . ARG B 1 18 ? -7.383 4.441 -1.486 1 97.56 18 ARG B C 1
ATOM 1394 O O . ARG B 1 18 ? -6.664 5.102 -2.236 1 97.56 18 ARG B O 1
ATOM 1401 N N . ILE B 1 19 ? -7.398 4.566 -0.188 1 98.25 19 ILE B N 1
ATOM 1402 C CA . ILE B 1 19 ? -6.457 5.461 0.477 1 98.25 19 ILE B CA 1
ATOM 1403 C C . ILE B 1 19 ? -5.027 4.965 0.25 1 98.25 19 ILE B C 1
ATOM 1405 O O . ILE B 1 19 ? -4.156 5.734 -0.165 1 98.25 19 ILE B O 1
ATOM 1409 N N . ILE B 1 20 ? -4.805 3.703 0.459 1 98.38 20 ILE B N 1
ATOM 1410 C CA . ILE B 1 20 ? -3.469 3.133 0.297 1 98.38 20 ILE B CA 1
ATOM 1411 C C . ILE B 1 20 ? -3.043 3.229 -1.166 1 98.38 20 ILE B C 1
ATOM 1413 O O . ILE B 1 20 ? -1.888 3.541 -1.463 1 98.38 20 ILE B O 1
ATOM 1417 N N . LYS B 1 21 ? -3.973 2.984 -2.053 1 97.94 21 LYS B N 1
ATOM 1418 C CA . LYS B 1 21 ? -3.672 3.102 -3.477 1 97.94 21 LYS B CA 1
ATOM 1419 C C . LYS B 1 21 ? -3.195 4.508 -3.824 1 97.94 21 LYS B C 1
ATOM 1421 O O . LYS B 1 21 ? -2.211 4.676 -4.547 1 97.94 21 LYS B O 1
ATOM 1426 N N . LEU B 1 22 ? -3.916 5.496 -3.359 1 98 22 LEU B N 1
ATOM 1427 C CA . LEU B 1 22 ? -3.541 6.883 -3.613 1 98 22 LEU B CA 1
ATOM 1428 C C . LEU B 1 22 ? -2.15 7.176 -3.062 1 98 22 LEU B C 1
ATOM 1430 O O . LEU B 1 22 ? -1.344 7.836 -3.723 1 98 22 LEU B O 1
ATOM 1434 N N . ARG B 1 23 ? -1.853 6.715 -1.886 1 98.25 23 ARG B N 1
ATOM 1435 C CA . ARG B 1 23 ? -0.556 6.938 -1.256 1 98.25 23 ARG B CA 1
ATOM 1436 C C . ARG B 1 23 ? 0.566 6.301 -2.066 1 98.25 23 ARG B C 1
ATOM 1438 O O . ARG B 1 23 ? 1.617 6.91 -2.271 1 98.25 23 ARG B O 1
ATOM 1445 N N . ILE B 1 24 ? 0.331 5.09 -2.531 1 98.06 24 ILE B N 1
ATOM 1446 C CA . ILE B 1 24 ? 1.319 4.426 -3.373 1 98.06 24 ILE B CA 1
ATOM 1447 C C . ILE B 1 24 ? 1.511 5.211 -4.664 1 98.06 24 ILE B C 1
ATOM 1449 O O . ILE B 1 24 ? 2.643 5.477 -5.078 1 98.06 24 ILE B O 1
ATOM 1453 N N . ASP B 1 25 ? 0.447 5.605 -5.285 1 97.38 25 ASP B N 1
ATOM 1454 C CA . ASP B 1 25 ? 0.489 6.289 -6.574 1 97.38 25 ASP B CA 1
ATOM 1455 C C . ASP B 1 25 ? 1.264 7.602 -6.477 1 97.38 25 ASP B C 1
ATOM 1457 O O . ASP B 1 25 ? 1.988 7.969 -7.402 1 97.38 25 ASP B O 1
ATOM 1461 N N . VAL B 1 26 ? 1.198 8.258 -5.387 1 96.75 26 VAL B N 1
ATOM 1462 C CA . VAL B 1 26 ? 1.777 9.594 -5.281 1 96.75 26 VAL B CA 1
ATOM 1463 C C . VAL B 1 26 ? 3.139 9.516 -4.594 1 96.75 26 VAL B C 1
ATOM 1465 O O . VAL B 1 26 ? 4.152 9.922 -5.164 1 96.75 26 VAL B O 1
ATOM 1468 N N . PHE B 1 27 ? 3.217 8.906 -3.381 1 95.75 27 PHE B N 1
ATOM 1469 C CA . PHE B 1 27 ? 4.434 8.961 -2.582 1 95.75 27 PHE B CA 1
ATOM 1470 C C . PHE B 1 27 ? 5.488 8.008 -3.145 1 95.75 27 PHE B C 1
ATOM 1472 O O . PHE B 1 27 ? 6.688 8.266 -3.023 1 95.75 27 PHE B O 1
ATOM 1479 N N . ILE B 1 28 ? 5.047 6.949 -3.789 1 96 28 ILE B N 1
ATOM 1480 C CA . ILE B 1 28 ? 6.004 5.953 -4.258 1 96 28 ILE B CA 1
ATOM 1481 C C . ILE B 1 28 ? 6.242 6.133 -5.754 1 96 28 ILE B C 1
ATOM 1483 O O . ILE B 1 28 ? 7.375 6.348 -6.191 1 96 28 ILE B O 1
ATOM 1487 N N . VAL B 1 29 ? 5.18 6.152 -6.559 1 96.38 29 VAL B N 1
ATOM 1488 C CA . VAL B 1 29 ? 5.32 6.113 -8.008 1 96.38 29 VAL B CA 1
ATOM 1489 C C . VAL B 1 29 ? 5.656 7.504 -8.539 1 96.38 29 VAL B C 1
ATOM 1491 O O . VAL B 1 29 ? 6.68 7.695 -9.195 1 96.38 29 VAL B O 1
ATOM 1494 N N . GLU B 1 30 ? 4.812 8.461 -8.234 1 95.06 30 GLU B N 1
ATOM 1495 C CA . GLU B 1 30 ? 5.031 9.812 -8.734 1 95.06 30 GLU B CA 1
ATOM 1496 C C . GLU B 1 30 ? 6.348 10.383 -8.211 1 95.06 30 GLU B C 1
ATOM 1498 O O . GLU B 1 30 ? 7.074 11.055 -8.945 1 95.06 30 GLU B O 1
ATOM 1503 N N . GLN B 1 31 ? 6.707 10.133 -6.965 1 91.19 31 GLN B N 1
ATOM 1504 C CA . GLN B 1 31 ? 7.898 10.703 -6.34 1 91.19 31 GLN B CA 1
ATOM 1505 C C . GLN B 1 31 ? 9.109 9.789 -6.531 1 91.19 31 GLN B C 1
ATOM 1507 O O . GLN B 1 31 ? 10.219 10.133 -6.133 1 91.19 31 GLN B O 1
ATOM 1512 N N . ASN B 1 32 ? 8.875 8.594 -7.215 1 91.88 32 ASN B N 1
ATOM 1513 C CA . ASN B 1 32 ? 9.93 7.617 -7.449 1 91.88 32 ASN B CA 1
ATOM 1514 C C . ASN B 1 32 ? 10.742 7.352 -6.184 1 91.88 32 ASN B C 1
ATOM 1516 O O . ASN B 1 32 ? 11.969 7.461 -6.195 1 91.88 32 ASN B O 1
ATOM 1520 N N . CYS B 1 33 ? 10.039 7.035 -5.094 1 92.62 33 CYS B N 1
ATOM 1521 C CA . CYS B 1 33 ? 10.617 6.883 -3.764 1 92.62 33 CYS B CA 1
ATOM 1522 C C . CYS B 1 33 ? 10.125 5.602 -3.098 1 92.62 33 CYS B C 1
ATOM 1524 O O . CYS B 1 33 ? 9.125 5.617 -2.369 1 92.62 33 CYS B O 1
ATOM 1526 N N . PRO B 1 34 ? 10.836 4.48 -3.318 1 94 34 PRO B N 1
ATOM 1527 C CA . PRO B 1 34 ? 10.461 3.24 -2.633 1 94 34 PRO B CA 1
ATOM 1528 C C . PRO B 1 34 ? 10.75 3.283 -1.135 1 94 34 PRO B C 1
ATOM 1530 O O . PRO B 1 34 ? 11.891 3.518 -0.728 1 94 34 PRO B O 1
ATOM 1533 N N . TYR B 1 35 ? 9.789 3.098 -0.316 1 95.06 35 TYR B N 1
ATOM 1534 C CA . TYR B 1 35 ? 9.922 3.039 1.135 1 95.06 35 TYR B CA 1
ATOM 1535 C C . TYR B 1 35 ? 8.758 2.271 1.758 1 95.06 35 TYR B C 1
ATOM 1537 O O . TYR B 1 35 ? 7.758 1.996 1.091 1 95.06 35 TYR B O 1
ATOM 1545 N N . HIS B 1 36 ? 8.883 1.869 2.943 1 96.62 36 HIS B N 1
ATOM 1546 C CA . HIS B 1 36 ? 7.855 1.125 3.658 1 96.62 36 HIS B CA 1
ATOM 1547 C C . HIS B 1 36 ? 6.668 2.02 4 1 96.62 36 HIS B C 1
ATOM 1549 O O . HIS B 1 36 ? 6.543 2.482 5.137 1 96.62 36 HIS B O 1
ATOM 1555 N N . GLU B 1 37 ? 5.801 2.139 3.07 1 96.88 37 GLU B N 1
ATOM 1556 C CA . GLU B 1 37 ? 4.723 3.115 3.162 1 96.88 37 GLU B CA 1
ATOM 1557 C C . GLU B 1 37 ? 3.76 2.771 4.297 1 96.88 37 GLU B C 1
ATOM 1559 O O . GLU B 1 37 ? 3.264 3.664 4.988 1 96.88 37 GLU B O 1
ATOM 1564 N N . LEU B 1 38 ? 3.404 1.52 4.477 1 97 38 LEU B N 1
ATOM 1565 C CA . LEU B 1 38 ? 2.525 1.126 5.57 1 97 38 LEU B CA 1
ATOM 1566 C C . LEU B 1 38 ? 3.322 0.879 6.848 1 97 38 LEU B C 1
ATOM 1568 O O . LEU B 1 38 ? 4.066 -0.099 6.941 1 97 38 LEU B O 1
ATOM 1572 N N . ASP B 1 39 ? 3.084 1.732 7.816 1 94.75 39 ASP B N 1
ATOM 1573 C CA . ASP B 1 39 ? 3.959 1.812 8.984 1 94.75 39 ASP B CA 1
ATOM 1574 C C . ASP B 1 39 ? 3.236 1.344 10.242 1 94.75 39 ASP B C 1
ATOM 1576 O O . ASP B 1 39 ? 3.75 1.502 11.352 1 94.75 39 ASP B O 1
ATOM 1580 N N . HIS B 1 40 ? 2.066 0.828 10.219 1 93.75 40 HIS B N 1
ATOM 1581 C CA . HIS B 1 40 ? 1.222 0.367 11.312 1 93.75 40 HIS B CA 1
ATOM 1582 C C . HIS B 1 40 ? 0.796 1.526 12.211 1 93.75 40 HIS B C 1
ATOM 1584 O O . HIS B 1 40 ? 0.335 1.312 13.336 1 93.75 40 HIS B O 1
ATOM 1590 N N . LEU B 1 41 ? 1.017 2.783 11.742 1 96.25 41 LEU B N 1
ATOM 1591 C CA . LEU B 1 41 ? 0.468 3.928 12.469 1 96.25 41 LEU B CA 1
ATOM 1592 C C . LEU B 1 41 ? -0.941 4.25 11.977 1 96.25 41 LEU B C 1
ATOM 1594 O O . LEU B 1 41 ? -1.668 5.004 12.633 1 96.25 41 LEU B O 1
ATOM 1598 N N . ASP B 1 42 ? -1.286 3.674 10.867 1 97.75 42 ASP B N 1
ATOM 1599 C CA . ASP B 1 42 ? -2.617 3.914 10.312 1 97.75 42 ASP B CA 1
ATOM 1600 C C . ASP B 1 42 ? -3.703 3.523 11.312 1 97.75 42 ASP B C 1
ATOM 1602 O O . ASP B 1 42 ? -4.754 4.164 11.375 1 97.75 42 ASP B O 1
ATOM 1606 N N . GLU B 1 43 ? -3.393 2.463 12.086 1 96.62 43 GLU B N 1
ATOM 1607 C CA . GLU B 1 43 ? -4.371 1.941 13.031 1 96.62 43 GLU B CA 1
ATOM 1608 C C . GLU B 1 43 ? -4.602 2.918 14.18 1 96.62 43 GLU B C 1
ATOM 1610 O O . GLU B 1 43 ? -5.613 2.834 14.883 1 96.62 43 GLU B O 1
ATOM 1615 N N . ARG B 1 44 ? -3.695 3.838 14.344 1 96.81 44 ARG B N 1
ATOM 1616 C CA . ARG B 1 44 ? -3.768 4.785 15.453 1 96.81 44 ARG B CA 1
ATOM 1617 C C . ARG B 1 44 ? -4.125 6.184 14.953 1 96.81 44 ARG B C 1
ATOM 1619 O O . ARG B 1 44 ? -4.191 7.129 15.734 1 96.81 44 ARG B O 1
ATOM 1626 N N . ALA B 1 45 ? -4.332 6.266 13.688 1 97.88 45 ALA B N 1
ATOM 1627 C CA . ALA B 1 45 ? -4.602 7.566 13.086 1 97.88 45 ALA B CA 1
ATOM 1628 C C . ALA B 1 45 ? -6.098 7.77 12.852 1 97.88 45 ALA B C 1
ATOM 1630 O O . ALA B 1 45 ? -6.852 6.797 12.773 1 97.88 45 ALA B O 1
ATOM 1631 N N . HIS B 1 46 ? -6.512 8.984 12.852 1 98.38 46 HIS B N 1
ATOM 1632 C CA . HIS B 1 46 ? -7.742 9.359 12.164 1 98.38 46 HIS B CA 1
ATOM 1633 C C . HIS B 1 46 ? -7.461 9.742 10.711 1 98.38 46 HIS B C 1
ATOM 1635 O O . HIS B 1 46 ? -6.426 10.336 10.414 1 98.38 46 HIS B O 1
ATOM 1641 N N . HIS B 1 47 ? -8.328 9.414 9.875 1 98.75 47 HIS B N 1
ATOM 1642 C CA . HIS B 1 47 ? -8.164 9.594 8.438 1 98.75 47 HIS B CA 1
ATOM 1643 C C . HIS B 1 47 ? -9.156 10.617 7.898 1 98.75 47 HIS B C 1
ATOM 1645 O O . HIS B 1 47 ? -10.367 10.422 7.969 1 98.75 47 HIS B O 1
ATOM 1651 N N . LEU B 1 48 ? -8.641 11.703 7.438 1 98.81 48 LEU B N 1
ATOM 1652 C CA . LEU B 1 48 ? -9.414 12.758 6.789 1 98.81 48 LEU B CA 1
ATOM 1653 C C . LEU B 1 48 ? -9.25 12.688 5.273 1 98.81 48 LEU B C 1
ATOM 1655 O O . LEU B 1 48 ? -8.133 12.68 4.762 1 98.81 48 LEU B O 1
ATOM 1659 N N . PHE B 1 49 ? -10.375 12.562 4.578 1 98.62 49 PHE B N 1
ATOM 1660 C CA . PHE B 1 49 ? -10.227 12.445 3.133 1 98.62 49 PHE B CA 1
ATOM 1661 C C . PHE B 1 49 ? -11.445 13.016 2.414 1 98.62 49 PHE B C 1
ATOM 1663 O O . PHE B 1 49 ? -12.523 13.125 2.998 1 98.62 49 PHE B O 1
ATOM 1670 N N . LEU B 1 50 ? -11.188 13.5 1.232 1 98.31 50 LEU B N 1
ATOM 1671 C CA . LEU B 1 50 ? -12.203 13.961 0.295 1 98.31 50 LEU B CA 1
ATOM 1672 C C . LEU B 1 50 ? -12.523 12.883 -0.736 1 98.31 50 LEU B C 1
ATOM 1674 O O . LEU B 1 50 ? -11.664 12.508 -1.536 1 98.31 50 LEU B O 1
ATOM 1678 N N . SER B 1 51 ? -13.719 12.367 -0.674 1 96 51 SER B N 1
ATOM 1679 C CA . SER B 1 51 ? -14.172 11.367 -1.631 1 96 51 SER B CA 1
ATOM 1680 C C . SER B 1 51 ? -14.898 12.008 -2.809 1 96 51 SER B C 1
ATOM 1682 O O . SER B 1 51 ? -15.797 12.82 -2.619 1 96 51 SER B O 1
ATOM 1684 N N . GLN B 1 52 ? -14.406 11.656 -3.998 1 92.12 52 GLN B N 1
ATOM 1685 C CA . GLN B 1 52 ? -15.008 12.141 -5.234 1 92.12 52 GLN B CA 1
ATOM 1686 C C . GLN B 1 52 ? -15.219 11.008 -6.227 1 92.12 52 GLN B C 1
ATOM 1688 O O . GLN B 1 52 ? -14.258 10.461 -6.77 1 92.12 52 GLN B O 1
ATOM 1693 N N . GLU B 1 53 ? -16.531 10.734 -6.547 1 88.5 53 GLU B N 1
ATOM 1694 C CA . GLU B 1 53 ? -16.891 9.719 -7.527 1 88.5 53 GLU B CA 1
ATOM 1695 C C . GLU B 1 53 ? -16.266 8.367 -7.18 1 88.5 53 GLU B C 1
ATOM 1697 O O . GLU B 1 53 ? -15.672 7.719 -8.031 1 88.5 53 GLU B O 1
ATOM 1702 N N . GLY B 1 54 ? -16.188 8.094 -5.91 1 85.94 54 GLY B N 1
ATOM 1703 C CA . GLY B 1 54 ? -15.719 6.785 -5.492 1 85.94 54 GLY B CA 1
ATOM 1704 C C . GLY B 1 54 ? -14.219 6.723 -5.32 1 85.94 54 GLY B C 1
ATOM 1705 O O . GLY B 1 54 ? -13.672 5.691 -4.918 1 85.94 54 GLY B O 1
ATOM 1706 N N . GLU B 1 55 ? -13.539 7.812 -5.613 1 93 55 GLU B N 1
ATOM 1707 C CA . GLU B 1 55 ? -12.094 7.879 -5.434 1 93 55 GLU B CA 1
ATOM 1708 C C . GLU B 1 55 ? -11.719 8.883 -4.34 1 93 55 GLU B C 1
ATOM 1710 O O . GLU B 1 55 ? -12.562 9.672 -3.902 1 93 55 GLU B O 1
ATOM 1715 N N . ILE B 1 56 ? -10.516 8.781 -3.938 1 97.56 56 ILE B N 1
ATOM 1716 C CA . ILE B 1 56 ? -10.016 9.719 -2.941 1 97.56 56 ILE B CA 1
ATOM 1717 C C . ILE B 1 56 ? -9.258 10.852 -3.635 1 97.56 56 ILE B C 1
ATOM 1719 O O . ILE B 1 56 ? -8.234 10.617 -4.277 1 97.56 56 ILE B O 1
ATOM 1723 N N . ALA B 1 57 ? -9.727 12.047 -3.484 1 97.81 57 ALA B N 1
ATOM 1724 C CA . ALA B 1 57 ? -9.125 13.203 -4.141 1 97.81 57 ALA B CA 1
ATOM 1725 C C . ALA B 1 57 ? -8.055 13.844 -3.258 1 97.81 57 ALA B C 1
ATOM 1727 O O . ALA B 1 57 ? -7.078 14.398 -3.76 1 97.81 57 ALA B O 1
ATOM 1728 N N . ALA B 1 58 ? -8.242 13.82 -1.991 1 98.56 58 ALA B N 1
ATOM 1729 C CA . ALA B 1 58 ? -7.316 14.352 -0.995 1 98.56 58 ALA B CA 1
ATOM 1730 C C . ALA B 1 58 ? -7.375 13.539 0.298 1 98.56 58 ALA B C 1
ATOM 1732 O O . ALA B 1 58 ? -8.406 12.953 0.62 1 98.56 58 ALA B O 1
ATOM 1733 N N . TYR B 1 59 ? -6.312 13.531 1.003 1 98.75 59 TYR B N 1
ATOM 1734 C CA . TYR B 1 59 ? -6.23 12.672 2.182 1 98.75 59 TYR B CA 1
ATOM 1735 C C . TYR B 1 59 ? -5.113 13.133 3.111 1 98.75 59 TYR B C 1
ATOM 1737 O O . TYR B 1 59 ? -4.102 13.672 2.658 1 98.75 59 TYR B O 1
ATOM 1745 N N . CYS B 1 60 ? -5.277 12.922 4.418 1 98.75 60 CYS B N 1
ATOM 1746 C CA . CYS B 1 60 ? -4.184 12.992 5.379 1 98.75 60 CYS B CA 1
ATOM 1747 C C . CYS B 1 60 ? -4.504 12.172 6.629 1 98.75 60 CYS B C 1
ATOM 1749 O O . CYS B 1 60 ? -5.648 11.766 6.828 1 98.75 60 CYS B O 1
ATOM 1751 N N . ARG B 1 61 ? -3.502 11.875 7.406 1 98.75 61 ARG 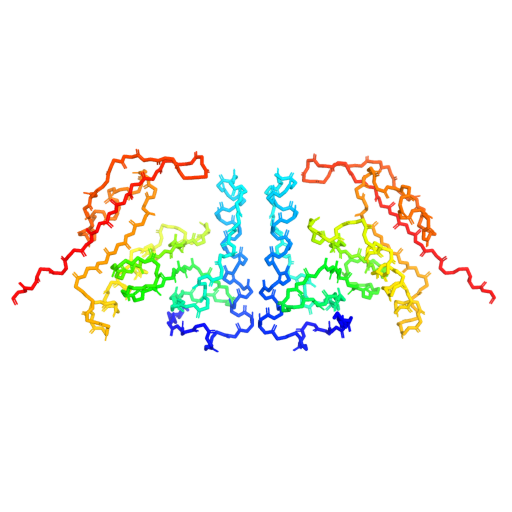B N 1
ATOM 1752 C CA . ARG B 1 61 ? -3.65 11.242 8.711 1 98.75 61 ARG B CA 1
ATOM 1753 C C . ARG B 1 61 ? -3.561 12.273 9.836 1 98.75 61 ARG B C 1
ATOM 1755 O O . ARG B 1 61 ? -2.738 13.188 9.781 1 98.75 61 ARG B O 1
ATOM 1762 N N . LEU B 1 62 ? -4.379 12.133 10.797 1 98.62 62 LEU B N 1
ATOM 1763 C CA . LEU B 1 62 ? -4.324 12.922 12.016 1 98.62 62 LEU B CA 1
ATOM 1764 C C . LEU B 1 62 ? -3.959 12.055 13.219 1 98.62 62 LEU B C 1
ATOM 1766 O O . LEU B 1 62 ? -4.531 10.977 13.406 1 98.62 62 LEU B O 1
ATOM 1770 N N . PHE B 1 63 ? -3.051 12.531 13.992 1 98.25 63 PHE B N 1
ATOM 1771 C CA . PHE B 1 63 ? -2.613 11.828 15.195 1 98.25 63 PHE B CA 1
ATOM 1772 C C . PHE B 1 63 ? -2.783 12.703 16.422 1 98.25 63 PHE B C 1
ATOM 1774 O O . PHE B 1 63 ? -2.361 13.867 16.438 1 98.25 63 PHE B O 1
ATOM 1781 N N . PRO B 1 64 ? -3.396 12.18 17.469 1 96.62 64 PRO B N 1
ATOM 1782 C CA . PRO B 1 64 ? -3.346 12.914 18.734 1 96.62 64 PRO B CA 1
ATOM 1783 C C . PRO B 1 64 ? -1.944 12.961 19.328 1 96.62 64 PRO B C 1
ATOM 1785 O O . PRO B 1 64 ? -1.077 12.172 18.938 1 96.62 64 PRO B O 1
ATOM 1788 N N . SER B 1 65 ? -1.821 13.875 20.266 1 96.75 65 SER B N 1
ATOM 1789 C CA . SER B 1 65 ? -0.56 13.953 20.984 1 96.75 65 SER B CA 1
ATOM 1790 C C . SER B 1 65 ? -0.21 12.609 21.625 1 96.75 65 SER B C 1
ATOM 1792 O O . SER B 1 65 ? -1.089 11.906 22.125 1 96.75 65 SER B O 1
ATOM 1794 N N . GLY B 1 66 ? 1.121 12.242 21.531 1 95.69 66 GLY B N 1
ATOM 1795 C CA . GLY B 1 66 ? 1.583 11.031 22.172 1 95.69 66 GLY B CA 1
ATOM 1796 C C . GLY B 1 66 ? 1.496 9.805 21.281 1 95.69 66 GLY B C 1
ATOM 1797 O O . GLY B 1 66 ? 1.748 8.688 21.734 1 95.69 66 GLY B O 1
ATOM 1798 N N . THR B 1 67 ? 1.169 9.969 20 1 95.5 67 THR B N 1
ATOM 1799 C CA . THR B 1 67 ? 1.053 8.836 19.094 1 95.5 67 THR B CA 1
ATOM 1800 C C . THR B 1 67 ? 2.254 8.781 18.156 1 95.5 67 THR B C 1
ATOM 1802 O O . THR B 1 67 ? 3.211 8.047 18.406 1 95.5 67 THR B O 1
ATOM 1805 N N . ALA B 1 68 ? 2.254 9.656 17.156 1 93.62 68 ALA B N 1
ATOM 1806 C CA . ALA B 1 68 ? 3.412 9.719 16.266 1 93.62 68 ALA B CA 1
ATOM 1807 C C . ALA B 1 68 ? 4.52 10.578 16.859 1 93.62 68 ALA B C 1
ATOM 1809 O O . ALA B 1 68 ? 5.707 10.297 16.672 1 93.62 68 ALA B O 1
ATOM 1810 N N . TYR B 1 69 ? 4.125 11.594 17.578 1 95.31 69 TYR B N 1
ATOM 1811 C CA . TYR B 1 69 ? 4.992 12.531 18.281 1 95.31 69 TYR B CA 1
ATOM 1812 C C . TYR B 1 69 ? 4.387 12.93 19.625 1 95.31 69 TYR B C 1
ATOM 1814 O O . TYR B 1 69 ? 3.221 12.633 19.891 1 95.31 69 TYR B O 1
ATOM 1822 N N . PRO B 1 70 ? 5.289 13.562 20.453 1 96 70 PRO B N 1
ATOM 1823 C CA . PRO B 1 70 ? 4.68 14.148 21.656 1 96 70 PRO B CA 1
ATOM 1824 C C . PRO B 1 70 ? 3.549 15.117 21.328 1 96 70 PRO B C 1
ATOM 1826 O O . PRO B 1 70 ? 2.561 15.195 22.062 1 96 70 PRO B O 1
ATOM 1829 N N . GLU B 1 71 ? 3.637 15.82 20.219 1 96.69 71 GLU B N 1
ATOM 1830 C CA . GLU B 1 71 ? 2.607 16.734 19.734 1 96.69 71 GLU B CA 1
ATOM 1831 C C . GLU B 1 71 ? 1.612 16 18.828 1 96.69 71 GLU B C 1
ATOM 1833 O O . GLU B 1 71 ? 1.937 14.969 18.25 1 96.69 71 GLU B O 1
ATOM 1838 N N . ALA B 1 72 ? 0.393 16.547 18.781 1 97.88 72 ALA B N 1
ATOM 1839 C CA . ALA B 1 72 ? -0.471 16.125 17.672 1 97.88 72 ALA B CA 1
ATOM 1840 C C . ALA B 1 72 ? 0.208 16.344 16.328 1 97.88 72 ALA B C 1
ATOM 1842 O O . ALA B 1 72 ? 1.129 17.156 16.219 1 97.88 72 ALA B O 1
ATOM 1843 N N . SER B 1 73 ? -0.192 15.555 15.383 1 98.25 73 SER B N 1
ATOM 1844 C CA . SER B 1 73 ? 0.52 15.703 14.117 1 98.25 73 SER B CA 1
ATOM 1845 C C . SER B 1 73 ? -0.377 15.352 12.938 1 98.25 73 SER B C 1
ATOM 1847 O O . SER B 1 73 ? -1.394 14.672 13.102 1 98.25 73 SER B O 1
ATOM 1849 N N . ILE B 1 74 ? -0.07 15.898 11.852 1 98.25 74 ILE B N 1
ATOM 1850 C CA . ILE B 1 74 ? -0.674 15.609 10.555 1 98.25 74 ILE B CA 1
ATOM 1851 C C . ILE B 1 74 ? 0.36 14.961 9.633 1 98.25 74 ILE B C 1
ATOM 1853 O O . ILE B 1 74 ? 1.504 15.414 9.562 1 98.25 74 ILE B O 1
ATOM 1857 N N . GLY B 1 75 ? -0.007 13.867 9.039 1 97.31 75 GLY B N 1
ATOM 1858 C CA . GLY B 1 75 ? 0.9 13.195 8.125 1 97.31 75 GLY B CA 1
ATOM 1859 C C . GLY B 1 75 ? 0.223 12.719 6.852 1 97.31 75 GLY B C 1
ATOM 1860 O O . GLY B 1 75 ? -1.007 12.688 6.773 1 97.31 75 GLY B O 1
ATOM 1861 N N . ARG B 1 76 ? 1.078 12.43 5.852 1 97.5 76 ARG B N 1
ATOM 1862 C CA . ARG B 1 76 ? 0.634 11.867 4.578 1 97.5 76 ARG B CA 1
ATOM 1863 C C . ARG B 1 76 ? -0.383 12.789 3.904 1 97.5 76 ARG B C 1
ATOM 1865 O O . ARG B 1 76 ? -1.439 12.336 3.461 1 97.5 76 ARG B O 1
ATOM 1872 N N . VAL B 1 77 ? -0.104 14.047 3.953 1 97.69 77 VAL B N 1
ATOM 1873 C CA . VAL B 1 77 ? -0.937 15.016 3.246 1 97.69 77 VAL B CA 1
ATOM 1874 C C . VAL B 1 77 ? -0.79 14.82 1.739 1 97.69 77 VAL B C 1
ATOM 1876 O O . VAL B 1 77 ? 0.306 14.969 1.192 1 97.69 77 VAL B O 1
ATOM 1879 N N . ILE B 1 78 ? -1.927 14.523 1.083 1 97.81 78 ILE B N 1
ATOM 1880 C CA . ILE B 1 78 ? -1.814 14.156 -0.325 1 97.81 78 ILE B CA 1
ATOM 1881 C C . ILE B 1 78 ? -3.049 14.641 -1.083 1 97.81 78 ILE B C 1
ATOM 1883 O O . ILE B 1 78 ? -4.16 14.617 -0.548 1 97.81 78 ILE B O 1
ATOM 1887 N N . VAL B 1 79 ? -2.814 15.164 -2.229 1 97.5 79 VAL B N 1
ATOM 1888 C CA . VAL B 1 79 ? -3.859 15.438 -3.209 1 97.5 79 VAL B CA 1
ATOM 1889 C C . VAL B 1 79 ? -3.58 14.664 -4.496 1 97.5 79 VAL B C 1
ATOM 1891 O O . VAL B 1 79 ? -2.441 14.625 -4.969 1 97.5 79 VAL B O 1
ATOM 1894 N N . ARG B 1 80 ? -4.59 13.977 -4.984 1 96.88 80 ARG B N 1
ATOM 1895 C CA . ARG B 1 80 ? -4.465 13.25 -6.242 1 96.88 80 ARG B CA 1
ATOM 1896 C C . ARG B 1 80 ? -3.945 14.156 -7.352 1 96.88 80 ARG B C 1
ATOM 1898 O O . ARG B 1 80 ? -4.359 15.312 -7.461 1 96.88 80 ARG B O 1
ATOM 1905 N N . LYS B 1 81 ? -3.123 13.617 -8.164 1 96.19 81 LYS B N 1
ATOM 1906 C CA . LYS B 1 81 ? -2.439 14.391 -9.195 1 96.19 81 LYS B CA 1
ATOM 1907 C C . LYS B 1 81 ? -3.436 15.164 -10.055 1 96.19 81 LYS B C 1
ATOM 1909 O O . LYS B 1 81 ? -3.254 16.359 -10.297 1 96.19 81 LYS B O 1
ATOM 1914 N N . GLU B 1 82 ? -4.484 14.547 -10.453 1 95.06 82 GLU B N 1
ATOM 1915 C CA . GLU B 1 82 ? -5.465 15.117 -11.367 1 95.06 82 GLU B CA 1
ATOM 1916 C C . GLU B 1 82 ? -6.312 16.172 -10.672 1 95.06 82 GLU B C 1
ATOM 1918 O O . GLU B 1 82 ? -7.02 16.953 -11.32 1 95.06 82 GLU B O 1
ATOM 1923 N N . ASP B 1 83 ? -6.223 16.25 -9.367 1 96.25 83 ASP B N 1
ATOM 1924 C CA . ASP B 1 83 ? -7.094 17.156 -8.609 1 96.25 83 ASP B CA 1
ATOM 1925 C C . ASP B 1 83 ? -6.293 18.297 -7.988 1 96.25 83 ASP B C 1
ATOM 1927 O O . ASP B 1 83 ? -6.824 19.062 -7.184 1 96.25 83 ASP B O 1
ATOM 1931 N N . ARG B 1 84 ? -5.086 18.375 -8.383 1 95.94 84 ARG B N 1
ATOM 1932 C CA . ARG B 1 84 ? -4.25 19.438 -7.844 1 95.94 84 ARG B CA 1
ATOM 1933 C C . ARG B 1 84 ? -4.598 20.781 -8.469 1 95.94 84 ARG B C 1
ATOM 1935 O O . ARG B 1 84 ? -5.18 20.828 -9.555 1 95.94 84 ARG B O 1
ATOM 1942 N N . GLY B 1 85 ? -4.387 21.797 -7.68 1 94.94 85 GLY B N 1
ATOM 1943 C CA . GLY B 1 85 ? -4.68 23.141 -8.156 1 94.94 85 GLY B CA 1
ATOM 1944 C C . GLY B 1 85 ? -6.117 23.562 -7.914 1 94.94 85 GLY B C 1
ATOM 1945 O O . GLY B 1 85 ? -6.539 24.625 -8.359 1 94.94 85 GLY B O 1
ATOM 1946 N N . LYS B 1 86 ? -6.887 22.797 -7.219 1 95.44 86 LYS B N 1
ATOM 1947 C CA . LYS B 1 86 ? -8.297 23.062 -6.984 1 95.44 86 LYS B CA 1
ATOM 1948 C C . LYS B 1 86 ? -8.531 23.578 -5.562 1 95.44 86 LYS B C 1
ATOM 1950 O O . LYS B 1 86 ? -9.672 23.781 -5.148 1 95.44 86 LYS B O 1
ATOM 1955 N N . GLY B 1 87 ? -7.449 23.641 -4.824 1 96.19 87 GLY B N 1
ATOM 1956 C CA . GLY B 1 87 ? -7.57 24.156 -3.467 1 96.19 87 GLY B CA 1
ATOM 1957 C C . GLY B 1 87 ? -7.852 23.062 -2.445 1 96.19 87 GLY B C 1
ATOM 1958 O O . GLY B 1 87 ? -8.148 23.359 -1.284 1 96.19 87 GLY B O 1
ATOM 1959 N N . TYR B 1 88 ? -7.758 21.812 -2.812 1 96.94 88 TYR B N 1
ATOM 1960 C CA . TYR B 1 88 ? -8.117 20.719 -1.923 1 96.94 88 TYR B CA 1
ATOM 1961 C C . TYR B 1 88 ? -7.098 20.562 -0.801 1 96.94 88 TYR B C 1
ATOM 1963 O O . TYR B 1 88 ? -7.449 20.188 0.319 1 96.94 88 TYR B O 1
ATOM 1971 N N . ALA B 1 89 ? -5.848 20.906 -1.117 1 97.06 89 ALA B N 1
ATOM 1972 C CA . ALA B 1 89 ? -4.824 20.828 -0.081 1 97.06 89 ALA B CA 1
ATOM 1973 C C . ALA B 1 89 ? -5.094 21.828 1.041 1 97.06 89 ALA B C 1
ATOM 1975 O O . ALA B 1 89 ? -4.973 21.484 2.221 1 97.06 89 ALA B O 1
ATOM 1976 N N . GLN B 1 90 ? -5.391 22.984 0.636 1 96.94 90 GLN B N 1
ATOM 1977 C CA . GLN B 1 90 ? -5.711 24.031 1.612 1 96.94 90 GLN B CA 1
ATOM 1978 C C . GLN B 1 90 ? -6.914 23.625 2.461 1 96.94 90 GLN B C 1
ATOM 1980 O O . GLN B 1 90 ? -6.883 23.75 3.688 1 96.94 90 GLN B O 1
ATOM 1985 N N . ALA B 1 91 ? -7.969 23.188 1.79 1 97.75 91 ALA B N 1
ATOM 1986 C CA . ALA B 1 91 ? -9.172 22.766 2.496 1 97.75 91 ALA B CA 1
ATOM 1987 C C . ALA B 1 91 ? -8.875 21.609 3.443 1 97.75 91 ALA B C 1
ATOM 1989 O O . ALA B 1 91 ? -9.391 21.562 4.562 1 97.75 91 ALA B O 1
ATOM 1990 N N . LEU B 1 92 ? -8.086 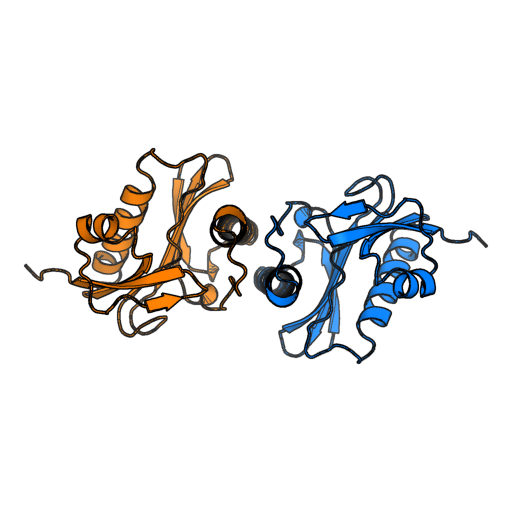20.703 2.992 1 98.19 92 LEU B N 1
ATOM 1991 C CA . LEU B 1 92 ? -7.691 19.531 3.766 1 98.19 92 LEU B CA 1
ATOM 1992 C C . LEU B 1 92 ? -6.984 19.938 5.055 1 98.19 92 LEU B C 1
ATOM 1994 O O . LEU B 1 92 ? -7.355 19.5 6.141 1 98.19 92 LEU B O 1
ATOM 1998 N N . LEU B 1 93 ? -6.012 20.844 4.988 1 97.75 93 LEU B N 1
ATOM 1999 C CA . LEU B 1 93 ? -5.23 21.266 6.145 1 97.75 93 LEU B CA 1
ATOM 2000 C C . LEU B 1 93 ? -6.078 22.109 7.098 1 97.75 93 LEU B C 1
ATOM 2002 O O . LEU B 1 93 ? -5.969 21.969 8.32 1 97.75 93 LEU B O 1
ATOM 2006 N N . ASP B 1 94 ? -6.867 22.922 6.473 1 97.19 94 ASP B N 1
ATOM 2007 C CA . ASP B 1 94 ? -7.766 23.719 7.305 1 97.19 94 ASP B CA 1
ATOM 2008 C C . ASP B 1 94 ? -8.656 22.812 8.156 1 97.19 94 ASP B C 1
ATOM 2010 O O . ASP B 1 94 ? -8.789 23.031 9.367 1 97.19 94 ASP B O 1
ATOM 2014 N N . LYS B 1 95 ? -9.266 21.875 7.551 1 97.94 95 LYS B N 1
ATOM 2015 C CA . LYS B 1 95 ? -10.141 20.953 8.258 1 97.94 95 LYS B CA 1
ATOM 2016 C C . LYS B 1 95 ? -9.367 20.141 9.305 1 97.94 95 LYS B C 1
ATOM 2018 O O . LYS B 1 95 ? -9.883 19.859 10.383 1 97.94 95 LYS B O 1
ATOM 2023 N N . ALA B 1 96 ? -8.211 19.672 8.938 1 98.25 96 ALA B N 1
ATOM 2024 C CA . ALA B 1 96 ? -7.371 18.906 9.852 1 98.25 96 ALA B CA 1
ATOM 2025 C C . ALA B 1 96 ? -7.012 19.719 11.094 1 98.25 96 ALA B C 1
ATOM 2027 O O . ALA B 1 96 ? -7.188 19.25 12.219 1 98.25 96 ALA B O 1
ATOM 2028 N N . ILE B 1 97 ? -6.539 20.953 10.875 1 96.94 97 ILE B N 1
ATOM 2029 C CA . ILE B 1 97 ? -6.109 21.828 11.969 1 96.94 97 ILE B CA 1
ATOM 2030 C C . ILE B 1 97 ? -7.301 22.156 12.867 1 96.94 97 ILE B C 1
ATOM 2032 O O . ILE B 1 97 ? -7.199 22.078 14.094 1 96.94 97 ILE B O 1
ATOM 2036 N N . ARG B 1 98 ? -8.398 22.469 12.227 1 95.5 98 ARG B N 1
ATOM 2037 C CA . ARG B 1 98 ? -9.602 22.781 12.992 1 95.5 98 ARG B CA 1
ATOM 2038 C C . ARG B 1 98 ? -10.016 21.609 13.867 1 95.5 98 ARG B C 1
ATOM 2040 O O . ARG B 1 98 ? -10.438 21.797 15.008 1 95.5 98 ARG B O 1
ATOM 2047 N N . PHE B 1 99 ? -9.914 20.453 13.32 1 97.12 99 PHE B N 1
ATOM 2048 C CA . PHE B 1 99 ? -10.289 19.25 14.07 1 97.12 99 PHE B CA 1
ATOM 2049 C C . PHE B 1 99 ? -9.328 19.031 15.234 1 97.12 99 PHE B C 1
ATOM 2051 O O . PHE B 1 99 ? -9.758 18.797 16.359 1 97.12 99 PHE B O 1
ATOM 2058 N N . LEU B 1 100 ? -8.07 19.078 15.031 1 96.81 100 LEU B N 1
ATOM 2059 C CA . LEU B 1 100 ? -7.055 18.828 16.047 1 96.81 100 LEU B CA 1
ATOM 2060 C C . LEU B 1 100 ? -7.152 19.859 17.172 1 96.81 100 LEU B C 1
ATOM 2062 O O . LEU B 1 100 ? -7.125 19.5 18.359 1 96.81 100 LEU B O 1
ATOM 2066 N N . GLU B 1 101 ? -7.305 21.062 16.797 1 93.94 101 GLU B N 1
ATOM 2067 C CA . GLU B 1 101 ? -7.305 22.141 17.781 1 93.94 101 GLU B CA 1
ATOM 2068 C C . GLU B 1 101 ? -8.68 22.297 18.422 1 93.94 101 GLU B C 1
ATOM 2070 O O . GLU B 1 101 ? -8.781 22.625 19.609 1 93.94 101 GLU B O 1
ATOM 2075 N N . GLY B 1 102 ? -9.68 22.094 17.703 1 92.81 102 GLY B N 1
ATOM 2076 C CA . GLY B 1 102 ? -11.039 22.266 18.203 1 92.81 102 GLY B CA 1
ATOM 2077 C C . GLY B 1 102 ? -11.562 21.047 18.938 1 92.81 102 GLY B C 1
ATOM 2078 O O . GLY B 1 102 ? -11.789 21.109 20.141 1 92.81 102 GLY B O 1
ATOM 2079 N N . GLU B 1 103 ? -11.625 19.984 18.203 1 92.31 103 GLU B N 1
ATOM 2080 C CA . GLU B 1 103 ? -12.242 18.781 18.75 1 92.31 103 GLU B CA 1
ATOM 2081 C C . GLU B 1 103 ? -11.32 18.094 19.734 1 92.31 103 GLU B C 1
ATOM 2083 O O . GLU B 1 103 ? -11.758 17.656 20.812 1 92.31 103 GLU B O 1
ATOM 2088 N N . TRP B 1 104 ? -10.086 18.016 19.453 1 94.81 104 TRP B N 1
ATOM 2089 C CA . TRP B 1 104 ? -9.148 17.312 20.312 1 94.81 104 TRP B CA 1
ATOM 2090 C C . TRP B 1 104 ? -8.43 18.281 21.25 1 94.81 104 TRP B C 1
ATOM 2092 O O . TRP B 1 104 ? -7.648 17.859 22.109 1 94.81 104 TRP B O 1
ATOM 2102 N N . GLU B 1 105 ? -8.641 19.594 21.047 1 94.62 105 GLU B N 1
ATOM 2103 C CA . GLU B 1 105 ? -8.094 20.641 21.906 1 94.62 105 GLU B CA 1
ATOM 2104 C C . GLU B 1 105 ? -6.57 20.562 21.969 1 94.62 105 GLU B C 1
ATOM 2106 O O . GLU B 1 105 ? -5.98 20.766 23.031 1 94.62 105 GLU B O 1
ATOM 2111 N N . GLU B 1 106 ? -6.031 20.125 20.875 1 94.56 106 GLU B N 1
ATOM 2112 C CA . GLU B 1 106 ? -4.574 20.109 20.766 1 94.56 106 GLU B CA 1
ATOM 2113 C C . GLU B 1 106 ? -4.012 21.516 20.609 1 94.56 106 GLU B C 1
ATOM 2115 O O . GLU B 1 106 ? -4.535 22.312 19.828 1 94.56 106 GLU B O 1
ATOM 2120 N N . THR B 1 107 ? -2.941 21.797 21.266 1 94.06 107 THR B N 1
ATOM 2121 C CA . THR B 1 107 ? -2.406 23.156 21.266 1 94.06 107 THR B CA 1
ATOM 2122 C C . THR B 1 107 ? -1.173 23.25 20.359 1 94.06 107 THR B C 1
ATOM 2124 O O . THR B 1 107 ? -0.743 24.344 20 1 94.06 107 THR B O 1
ATOM 2127 N N . LYS B 1 108 ? -0.608 22.094 20.109 1 96.75 108 LYS B N 1
ATOM 2128 C CA . LYS B 1 108 ? 0.545 22 19.219 1 96.75 108 LYS B CA 1
ATOM 2129 C C . LYS B 1 108 ? 0.342 20.922 18.156 1 96.75 108 LYS B C 1
ATOM 2131 O O . LYS B 1 108 ? -0.077 19.812 18.469 1 96.75 108 LYS B O 1
ATOM 2136 N N . VAL B 1 109 ? 0.597 21.297 17 1 97.81 109 VAL B N 1
ATOM 2137 C CA . VAL B 1 109 ? 0.49 20.359 15.883 1 97.81 109 VAL B CA 1
ATOM 2138 C C . VAL B 1 109 ? 1.814 20.312 15.125 1 97.81 109 VAL B C 1
ATOM 2140 O O . VAL B 1 109 ? 2.338 21.344 14.695 1 97.81 109 VAL B O 1
ATOM 2143 N N . LYS B 1 110 ? 2.336 19.141 14.961 1 97.88 110 LYS B N 1
ATOM 2144 C CA . LYS B 1 110 ? 3.617 18.938 14.289 1 97.88 110 LYS B CA 1
ATOM 2145 C C . LYS B 1 110 ? 3.424 18.328 12.906 1 97.88 110 LYS B C 1
ATOM 2147 O O . LYS B 1 110 ? 2.496 17.531 12.695 1 97.88 110 LYS B O 1
ATOM 2152 N N . ILE B 1 111 ? 4.254 18.688 11.977 1 97.25 111 ILE B N 1
ATOM 2153 C CA . ILE B 1 111 ? 4.328 18.047 10.672 1 97.25 111 ILE B CA 1
ATOM 2154 C C . ILE B 1 111 ? 5.793 17.844 10.281 1 97.25 111 ILE B C 1
ATOM 2156 O O . ILE B 1 111 ? 6.668 18.609 10.695 1 97.25 111 ILE B O 1
ATOM 2160 N N . SER B 1 112 ? 6.023 16.766 9.633 1 95.81 112 SER B N 1
ATOM 2161 C CA . SER B 1 112 ? 7.27 16.594 8.891 1 95.81 112 SER B CA 1
ATOM 2162 C C . SER B 1 112 ? 7.102 16.984 7.426 1 95.81 112 SER B C 1
ATOM 2164 O O . SER B 1 112 ? 6.641 16.172 6.617 1 95.81 112 SER B O 1
ATOM 2166 N N . ALA B 1 113 ? 7.523 18.156 7.09 1 94.69 113 ALA B N 1
ATOM 2167 C CA . ALA B 1 113 ? 7.262 18.734 5.773 1 94.69 113 ALA B CA 1
ATOM 2168 C C . ALA B 1 113 ? 8.445 18.516 4.836 1 94.69 113 ALA B C 1
ATOM 2170 O O . ALA B 1 113 ? 9.602 18.625 5.254 1 94.69 113 ALA B O 1
ATOM 2171 N N . GLN B 1 114 ? 8.102 18.156 3.562 1 91 114 GLN B N 1
ATOM 2172 C CA . GLN B 1 114 ? 9.156 18.297 2.566 1 91 114 GLN B CA 1
ATOM 2173 C C . GLN B 1 114 ? 9.633 19.75 2.482 1 91 114 GLN B C 1
ATOM 2175 O O . GLN B 1 114 ? 8.82 20.672 2.473 1 91 114 GLN B O 1
ATOM 2180 N N . ASN B 1 115 ? 10.859 19.938 2.352 1 93.25 115 ASN B N 1
ATOM 2181 C CA . ASN B 1 115 ? 11.453 21.266 2.467 1 93.25 115 ASN B CA 1
ATOM 2182 C C . ASN B 1 115 ? 10.875 22.234 1.435 1 93.25 115 ASN B C 1
ATOM 2184 O O . ASN B 1 115 ? 10.695 23.422 1.719 1 93.25 115 ASN B O 1
ATOM 2188 N N . HIS B 1 116 ? 10.641 21.766 0.231 1 92 116 HIS B N 1
ATOM 2189 C CA . HIS B 1 116 ? 10.133 22.641 -0.81 1 92 116 HIS B CA 1
ATOM 2190 C C . HIS B 1 116 ? 8.703 23.094 -0.505 1 92 116 HIS B C 1
ATOM 2192 O O . HIS B 1 116 ? 8.211 24.047 -1.101 1 92 116 HIS B O 1
ATOM 2198 N N . LEU B 1 117 ? 8.047 22.484 0.483 1 93 117 LEU B N 1
ATOM 2199 C CA . LEU B 1 117 ? 6.676 22.828 0.853 1 93 117 LEU B CA 1
ATOM 2200 C C . LEU B 1 117 ? 6.648 23.672 2.115 1 93 117 LEU B C 1
ATOM 2202 O O . LEU B 1 117 ? 5.578 23.953 2.662 1 93 117 LEU B O 1
ATOM 2206 N N . ARG B 1 118 ? 7.719 24.109 2.576 1 94.56 118 ARG B N 1
ATOM 2207 C CA . ARG B 1 118 ? 7.859 24.891 3.807 1 94.56 118 ARG B CA 1
ATOM 2208 C C . ARG B 1 118 ? 6.957 26.125 3.787 1 94.56 118 ARG B C 1
ATOM 2210 O O . ARG B 1 118 ? 6.277 26.406 4.773 1 94.56 118 ARG B O 1
ATOM 2217 N N . SER B 1 119 ? 6.988 26.828 2.664 1 94.81 119 SER B N 1
ATOM 2218 C CA . SER B 1 119 ? 6.195 28.047 2.549 1 94.81 119 SER B CA 1
ATOM 2219 C C . SER B 1 119 ? 4.699 27.734 2.584 1 94.81 119 SER B C 1
ATOM 2221 O O . SER B 1 119 ? 3.92 28.484 3.18 1 94.81 119 SER B O 1
ATOM 2223 N N . PHE B 1 120 ? 4.34 26.672 1.985 1 95.62 120 PHE B N 1
ATOM 2224 C CA . PHE B 1 120 ? 2.945 26.25 1.97 1 95.62 120 PHE B CA 1
ATOM 2225 C C . PHE B 1 120 ? 2.439 26 3.385 1 95.62 120 PHE B C 1
ATOM 2227 O O . PHE B 1 120 ? 1.433 26.578 3.801 1 95.62 120 PHE B O 1
ATOM 2234 N N . TYR B 1 121 ? 3.131 25.281 4.145 1 96.88 121 TYR B N 1
ATOM 2235 C CA . TYR B 1 121 ? 2.725 24.969 5.512 1 96.88 121 TYR B CA 1
ATOM 2236 C C . TYR B 1 121 ? 2.852 26.188 6.406 1 96.88 121 TYR B C 1
ATOM 2238 O O . TYR B 1 121 ? 2.088 26.344 7.363 1 96.88 121 TYR B O 1
ATOM 2246 N N . GLY B 1 122 ? 3.842 27.016 6.098 1 96.62 122 GLY B N 1
ATOM 2247 C CA . GLY B 1 122 ? 3.965 28.281 6.805 1 96.62 122 GLY B CA 1
ATOM 2248 C C . GLY B 1 122 ? 2.711 29.125 6.73 1 96.62 122 GLY B C 1
ATOM 2249 O O . GLY B 1 122 ? 2.369 29.812 7.691 1 96.62 122 GLY B O 1
ATOM 2250 N N . SER B 1 123 ? 2.049 29.094 5.641 1 95.94 123 SER B N 1
ATOM 2251 C CA . SER B 1 123 ? 0.827 29.875 5.445 1 95.94 123 SER B CA 1
ATOM 2252 C C . SER B 1 123 ? -0.277 29.422 6.391 1 95.94 123 SER B C 1
ATOM 2254 O O . SER B 1 123 ? -1.264 30.125 6.594 1 95.94 123 SER B O 1
ATOM 2256 N N . PHE B 1 124 ? -0.152 28.312 7.039 1 96 124 PHE B N 1
ATOM 2257 C CA . PHE B 1 124 ? -1.118 27.797 8.008 1 96 124 PHE B CA 1
ATOM 2258 C C . PHE B 1 124 ? -0.628 28.016 9.43 1 96 124 PHE B C 1
ATOM 2260 O O . PHE B 1 124 ? -1.228 27.516 10.383 1 96 124 PHE B O 1
ATOM 2267 N N . GLY B 1 125 ? 0.514 28.656 9.531 1 96.19 125 GLY B N 1
ATOM 2268 C CA . GLY B 1 125 ? 1.018 28.984 10.859 1 96.19 125 GLY B CA 1
ATOM 2269 C C . GLY B 1 125 ? 2.09 28.031 11.344 1 96.19 125 GLY B C 1
ATOM 2270 O O . GLY B 1 125 ? 2.539 28.125 12.484 1 96.19 125 GLY B O 1
ATOM 2271 N N . PHE B 1 126 ? 2.547 27.141 10.469 1 97.5 126 PHE B N 1
ATOM 2272 C CA . PHE B 1 126 ? 3.625 26.234 10.859 1 97.5 126 PHE B CA 1
ATOM 2273 C C . PHE B 1 126 ? 4.977 26.938 10.773 1 97.5 126 PHE B C 1
ATOM 2275 O O . PHE B 1 126 ? 5.223 27.703 9.844 1 97.5 126 PHE B O 1
ATOM 2282 N N . LYS B 1 127 ? 5.812 26.656 11.734 1 97.19 127 LYS B N 1
ATOM 2283 C CA . LYS B 1 127 ? 7.164 27.203 11.773 1 97.19 127 LYS B CA 1
ATOM 2284 C C . LYS B 1 127 ? 8.203 26.094 11.875 1 97.19 127 LYS B C 1
ATOM 2286 O O . LYS B 1 127 ? 8 25.109 12.602 1 97.19 127 LYS B O 1
ATOM 2291 N N . ALA B 1 128 ? 9.312 26.266 11.227 1 97.06 128 ALA B N 1
ATOM 2292 C CA . ALA B 1 128 ? 10.383 25.266 11.25 1 97.06 128 ALA B CA 1
ATOM 2293 C C . ALA B 1 128 ? 11.016 25.172 12.641 1 97.06 128 ALA B C 1
ATOM 2295 O O . ALA B 1 128 ? 11.273 26.188 13.281 1 97.06 128 ALA B O 1
ATOM 2296 N N . ILE B 1 129 ? 11.219 23.953 13.016 1 96.44 129 ILE B N 1
ATOM 2297 C CA . ILE B 1 129 ? 11.82 23.781 14.336 1 96.44 129 ILE B CA 1
ATOM 2298 C C . ILE B 1 129 ? 13.055 22.875 14.227 1 96.44 129 ILE B C 1
ATOM 2300 O O . ILE B 1 129 ? 13.617 22.469 15.242 1 96.44 129 ILE B O 1
ATOM 2304 N N . SER B 1 130 ? 13.367 22.484 13.102 1 95.94 130 SER B N 1
ATOM 2305 C CA . SER B 1 130 ? 14.555 21.672 12.875 1 95.94 130 SER B CA 1
ATOM 2306 C C . SER B 1 130 ? 15.352 22.188 11.68 1 95.94 130 SER B C 1
ATOM 2308 O O . SER B 1 130 ? 14.852 23.016 10.898 1 95.94 130 SER B O 1
ATOM 2310 N N . ASP B 1 131 ? 16.625 21.75 11.586 1 95.88 131 ASP B N 1
ATOM 2311 C CA . ASP B 1 131 ? 17.344 21.891 10.328 1 95.88 131 ASP B CA 1
ATOM 2312 C C . ASP B 1 131 ? 16.797 20.953 9.258 1 95.88 131 ASP B C 1
ATOM 2314 O O . ASP B 1 131 ? 16 20.062 9.555 1 95.88 131 ASP B O 1
ATOM 2318 N N . VAL B 1 132 ? 17.219 21.281 8.047 1 96.25 132 VAL B N 1
AT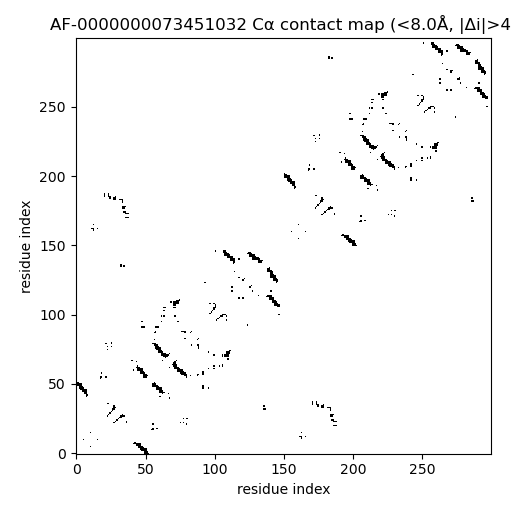OM 2319 C CA . VAL B 1 132 ? 16.844 20.391 6.945 1 96.25 132 VAL B CA 1
ATOM 2320 C C . VAL B 1 132 ? 17.609 19.062 7.074 1 96.25 132 VAL B C 1
ATOM 2322 O O . VAL B 1 132 ? 18.797 19.062 7.383 1 96.25 132 VAL B O 1
ATOM 2325 N N . TYR B 1 133 ? 16.844 18 6.969 1 95.88 133 TYR B N 1
ATOM 2326 C CA . TYR B 1 133 ? 17.438 16.672 7.031 1 95.88 133 TYR B CA 1
ATOM 2327 C C . TYR B 1 133 ? 16.906 15.789 5.902 1 95.88 133 TYR B C 1
ATOM 2329 O O . TYR B 1 133 ? 15.867 16.094 5.305 1 95.88 133 TYR B O 1
ATOM 2337 N N . MET B 1 134 ? 17.594 14.625 5.629 1 91.25 134 MET B N 1
ATOM 2338 C CA . MET B 1 134 ? 17.188 13.727 4.555 1 91.25 134 MET B CA 1
ATOM 2339 C C . MET B 1 134 ? 16.297 12.602 5.09 1 91.25 134 MET B C 1
ATOM 2341 O O . MET B 1 134 ? 16.656 11.938 6.066 1 91.25 134 MET B O 1
ATOM 2345 N N . GLU B 1 135 ? 15.141 12.469 4.523 1 87.88 135 GLU B N 1
ATOM 2346 C CA . GLU B 1 135 ? 14.242 11.352 4.773 1 87.88 135 GLU B CA 1
ATOM 2347 C C . GLU B 1 135 ? 13.906 10.609 3.48 1 87.88 135 GLU B C 1
ATOM 2349 O O . GLU B 1 135 ? 13.281 11.172 2.582 1 87.88 135 GLU B O 1
ATOM 2354 N N . ASP B 1 136 ? 14.289 9.328 3.387 1 86.75 136 ASP B N 1
ATOM 2355 C CA . ASP B 1 136 ? 14.086 8.523 2.189 1 86.75 136 ASP B CA 1
ATOM 2356 C C . ASP B 1 136 ? 14.594 9.25 0.945 1 86.75 136 ASP B C 1
ATOM 2358 O O . ASP B 1 136 ? 13.93 9.25 -0.095 1 86.75 136 ASP B O 1
ATOM 2362 N N . GLY B 1 137 ? 15.688 9.961 1.079 1 86.31 137 GLY B N 1
ATOM 2363 C CA . GLY B 1 137 ? 16.359 10.602 -0.035 1 86.31 137 GLY B CA 1
ATOM 2364 C C . GLY B 1 137 ? 15.789 11.961 -0.383 1 86.31 137 GLY B C 1
ATOM 2365 O O . GLY B 1 137 ? 16.188 12.578 -1.373 1 86.31 137 GLY B O 1
ATOM 2366 N N . ILE B 1 138 ? 14.883 12.398 0.383 1 87.88 138 ILE B N 1
ATOM 2367 C CA . ILE B 1 138 ? 14.234 13.68 0.123 1 87.88 138 ILE B CA 1
ATOM 2368 C C . ILE B 1 138 ? 14.438 14.617 1.313 1 87.88 138 ILE B C 1
ATOM 2370 O O . ILE B 1 138 ? 14.336 14.195 2.467 1 87.88 138 ILE B O 1
ATOM 2374 N N . PRO B 1 139 ? 14.734 15.867 1.085 1 93.5 139 PRO B N 1
ATOM 2375 C CA . PRO B 1 139 ? 14.922 16.812 2.188 1 93.5 139 PRO B CA 1
ATOM 2376 C C . PRO B 1 139 ? 13.617 17.109 2.932 1 93.5 139 PRO B C 1
ATOM 2378 O O . PRO B 1 139 ? 12.586 17.344 2.301 1 93.5 139 PRO B O 1
ATOM 2381 N N . HIS B 1 140 ? 13.711 17.078 4.27 1 96.19 140 HIS B N 1
ATOM 2382 C CA . HIS B 1 140 ? 12.555 17.359 5.121 1 96.19 140 HIS B CA 1
ATOM 2383 C C . HIS B 1 140 ? 12.906 18.375 6.203 1 96.19 140 HIS B C 1
ATOM 2385 O O . HIS B 1 140 ? 14.086 18.688 6.414 1 96.19 140 HIS B O 1
ATOM 2391 N N . VAL B 1 141 ? 11.93 18.969 6.797 1 97.06 141 VAL B N 1
ATOM 2392 C CA . VAL B 1 141 ? 12.047 19.891 7.922 1 97.06 141 VAL B CA 1
ATOM 2393 C C . VAL B 1 141 ? 10.859 19.688 8.867 1 97.06 141 VAL B C 1
ATOM 2395 O O . VAL B 1 141 ? 9.727 19.516 8.422 1 97.06 141 VAL B O 1
ATOM 2398 N N . ASP B 1 142 ? 11.141 19.594 10.117 1 97.31 142 ASP B N 1
ATOM 2399 C CA . ASP B 1 142 ? 10.062 19.531 11.102 1 97.31 142 ASP B CA 1
ATOM 2400 C C . ASP B 1 142 ? 9.469 20.922 11.352 1 97.31 142 ASP B C 1
ATOM 2402 O O . ASP B 1 142 ? 10.203 21.891 11.516 1 97.31 142 ASP B O 1
ATOM 2406 N N . MET B 1 143 ? 8.18 21 11.359 1 97.88 143 MET B N 1
ATOM 2407 C CA . MET B 1 143 ? 7.488 22.25 11.633 1 97.88 143 MET B CA 1
ATOM 2408 C C . MET B 1 143 ? 6.398 22.047 12.68 1 97.88 143 MET B C 1
ATOM 2410 O O . MET B 1 143 ? 5.836 20.969 12.797 1 97.88 143 MET B O 1
ATOM 2414 N N . VAL B 1 144 ? 6.145 23.125 13.398 1 97.81 144 VAL B N 1
ATOM 2415 C CA . VAL B 1 144 ? 5.121 23.062 14.438 1 97.81 144 VAL B CA 1
ATOM 2416 C C . VAL B 1 144 ? 4.223 24.297 14.352 1 97.81 144 VAL B C 1
ATOM 2418 O O . VAL B 1 144 ? 4.691 25.391 14.047 1 97.81 144 VAL B O 1
ATOM 2421 N N . ARG B 1 145 ? 2.977 24.062 14.516 1 97.06 145 ARG B N 1
ATOM 2422 C CA . ARG B 1 145 ? 1.976 25.109 14.664 1 97.06 145 ARG B CA 1
ATOM 2423 C C . ARG B 1 145 ? 1.459 25.156 16.094 1 97.06 145 ARG B C 1
ATOM 2425 O O . ARG B 1 145 ? 1.059 24.141 16.656 1 97.06 145 ARG B O 1
ATOM 2432 N N . THR B 1 146 ? 1.566 26.312 16.703 1 93.81 146 THR B N 1
ATOM 2433 C CA . THR B 1 146 ? 1.067 26.516 18.047 1 93.81 146 THR B CA 1
ATOM 2434 C C . THR B 1 146 ? -0.17 27.406 18.047 1 93.81 146 THR B C 1
ATOM 2436 O O . THR B 1 146 ? -0.167 28.484 17.438 1 93.81 146 THR B O 1
ATOM 2439 N N . GLU B 1 147 ? -1.277 26.812 18.562 1 82.75 147 GLU B N 1
ATOM 2440 C CA . GLU B 1 147 ? -2.484 27.625 18.688 1 82.75 147 GLU B CA 1
ATOM 2441 C C . GLU B 1 147 ? -2.26 28.812 19.609 1 82.75 147 GLU B C 1
ATOM 2443 O O . GLU B 1 147 ? -1.662 28.672 20.672 1 82.75 147 GLU B O 1
ATOM 2448 N N . GLU B 1 148 ? -2.227 30.078 19.078 1 63.03 148 GLU B N 1
ATOM 2449 C CA . GLU B 1 148 ? -2.072 31.266 19.906 1 63.03 148 GLU B CA 1
ATOM 2450 C C . GLU B 1 148 ? -3.24 31.422 20.875 1 63.03 148 GLU B C 1
ATOM 2452 O O . GLU B 1 148 ? -4.402 31.344 20.469 1 63.03 148 GLU B O 1
ATOM 2457 N N . THR B 1 149 ? -3.258 30.688 22.094 1 49.12 149 THR B N 1
ATOM 2458 C CA . THR B 1 149 ? -4.242 30.984 23.125 1 49.12 149 THR B CA 1
ATOM 2459 C C . THR B 1 149 ? -4.574 32.469 23.141 1 49.12 149 THR B C 1
ATOM 2461 O O . THR B 1 149 ? -3.691 33.312 23.344 1 49.12 149 THR B O 1
ATOM 2464 N N . VAL B 1 150 ? -5.699 32.844 22.5 1 42.31 150 VAL B N 1
ATOM 2465 C CA . VAL B 1 150 ? -6.227 34.188 22.75 1 42.31 150 VAL B CA 1
ATOM 2466 C C . VAL B 1 150 ? -6.715 34.281 24.188 1 42.31 150 VAL B C 1
ATOM 2468 O O . VAL B 1 150 ? -7.324 33.344 24.719 1 42.31 150 VAL B O 1
#

Sequence (300 aa):
MEWKLKSYEELSKEELYRIIKLRIDVFIVEQNCPYHELDHLDERAHHLFLSQEGEIAAYCRLFPSGTAYPEASIGRVIVRKEDRGKGYAQALLDKAIRFLEGEWEETKVKISAQNHLRSFYGSFGFKAISDVYMEDGIPHVDMVRTEETVMEWKLKSYEELSKEELYRIIKLRIDVFIVEQNCPYHELDHLDERAHHLFLSQEGEIAAYCRLFPSGTAYPEASIGRVIVRKEDRGKGYAQALLDKAIRFLEGEWEETKVKISAQNHLRSFYGSFGFKAISDVYMEDGIPHVDMVRTEETV

Nearest PDB structures (foldseek):
  1xeb-assembly8_H  TM=9.517E-01  e=7.800E-17  Pseudomonas aeruginosa
  1xeb-assembly1_A  TM=9.604E-01  e=6.984E-16  Pseudomonas aeruginosa
  1xeb-assembly5_E  TM=9.441E-01  e=3.401E-15  Pseudomonas aeruginosa
  5z6n-assembly1_B  TM=9.390E-01  e=4.129E-14  Escherichia coli K-12
  8gxk-assembly2_C  TM=6.664E-01  e=9.966E-06  Pseudomonas jinjuensis

Radius of gyration: 21.94 Å; Cα contacts (8 Å, |Δi|>4): 555; chains: 2; bounding box: 35×72×48 Å

Solvent-accessible surface area (backbone atoms only — not comparable to full-atom values): 16411 Å² total; per-residue (Å²): 117,44,81,45,75,34,46,44,85,68,46,48,55,65,55,48,51,45,52,51,38,50,48,40,44,44,59,18,36,70,60,66,34,58,54,71,78,73,71,77,51,60,73,69,20,34,40,39,34,32,38,43,95,90,37,62,43,28,36,31,36,36,28,56,57,66,66,88,38,78,39,16,32,51,42,76,75,45,56,35,79,92,50,58,91,70,54,52,64,59,54,49,50,51,53,50,50,49,43,41,39,61,76,67,59,41,54,41,39,32,34,78,37,48,51,94,46,46,68,64,48,34,76,74,53,33,40,77,75,50,68,79,42,78,53,91,88,37,58,25,27,37,27,39,26,65,62,77,83,124,119,43,80,44,77,34,46,46,86,68,47,48,57,67,55,49,52,45,50,51,37,50,47,41,44,45,58,19,38,70,60,66,34,59,55,72,78,71,72,79,50,61,73,70,19,34,41,38,34,30,38,42,95,92,38,62,42,28,37,30,36,39,28,58,58,66,66,90,36,78,41,16,31,50,42,74,76,46,58,35,80,92,51,58,92,70,53,54,63,60,53,49,50,52,54,51,51,49,42,42,39,61,76,67,59,41,54,40,38,33,35,79,37,48,51,91,47,45,67,64,48,34,76,75,53,33,39,76,76,50,68,80,42,77,53,91,89,37,57,24,26,37,26,39,27,64,62,77,82,126

Secondary structure (DSSP, 8-state):
-EEEEEETTTS-HHHHHHHHHHHIIIIIIITT-------S-GGGSEEEEEEETTEEEEEEEEE-TTSSSSSEEEEEEEE-GGGTTSSHHHHHHHHHHHIIIIIS--SEEEEEEEGGGHHHHHTTT-EE-S--EEETTEEEEEEEEE----/-EEEEEETTTS-HHHHHHHHHHHIIIIIIITT-------S-GGG-EEEEEEETTEEEEEEEEE-TTSSSSSEEEEEEEE-GGGTTSSHHHHHHHHHHHIIIIIS--SEEEEEEEGGGHHHHHTTT-EE-S--EEETTEEEEEEEEE----

pLDDT: mean 94.95, std 6.93, range [42.25, 98.81]